Protein AF-A0A813K2D2-F1 (afdb_monomer)

Mean predicted aligned error: 18.31 Å

Sequence (335 aa):
MFHAGCRVRVLRGREFPEFRGRQEGAVLDVNEECRNCHVLFDGREDPVQVAFKHLRISTRAADSAQAKNAKAEDGPSVEELQAENRQLQATRAKLEELLRLSYIQSKDAEDLQREIERKAQASVEELSEQLQDSEQAVSEVRCQFMATQRELSIAREEELRADLAAARSEAEFAESRSEVAALETACERETDAYDNARQSAKHEVRMRKSPEKPMSQAAEWQAECQRLLKAQAAMQSEHDTSLKGAAELARLEAETCRSLRAELRQAAFPGLIVYLPTLPCWARLMLIESCLSKRISALLLPRRKGKASTMLFLWMLALKMGPTGVPPFSANRRR

Secondary structure (DSSP, 8-state):
---TT-EEEEPTT-EETTEETT-EEEEEEEETTTTEEEEEETT-SS-EEEEGGGEEE-THHHHHHHTTSSS---PPPHHHHHHHHHHHHHHHHHHHHHHHHHHHHHHHHHHHHHHHHHHHHHHHHHHHHHHHHHHHHHHHHHHHHHHHHHHHHHHHHHHHHHHHHHHHHHHHHHHHHHHHHHHHHHHHHHHHHHHHHHHHHHHHHHHTTS----SSHHHHHHHHHHHHHHHHHHHHHHHHHHHHHHHHHHHHHHHHHHHHHHHHHHTT-GGGGTTGGGS-HHHHHHHHHHHHHHHHHHHHS-----THHHHHHHHHHHHHS-TT-----------

Foldseek 3Di:
DADFQFKKFFDAPDDDPVDHHRWIFTFHADDPVVQWTFTDTPPDPGTDIDHVVGIDGDCVVVVVVVVVPPPDPDDPDPVVVVVVVVVVVVVVVVVVVVVVVVVVVVVVVVVVVVVVVVVVVVVVVVVVVVVVVVVVVVVVVVVVVVVVVVVVVVVVVVVVVVVVVVVVVVVVVVVVVVVVVVVVVVVVVVVVVVVVVVVVVVVVVVVVVDDDDDDDVPVVVVVVVVVVVVVVVVVVVVVVVVVVVVVVVVVVVVVVLVVVLVVCVVVPPPVVNVCLVVDDPVVNVVVVVVVVVVVCVVVPDPDDPDPVVVVVVVVVVDVVPPDPDDDDDDDDDDD

Solvent-accessible surface area (backbone atoms only — not comparable to full-atom values): 19268 Å² total; per-residue (Å²): 134,91,50,64,71,38,47,32,24,31,40,80,93,43,78,51,100,90,50,50,43,61,44,43,26,37,27,67,41,70,43,74,92,78,49,29,29,34,29,38,37,75,96,53,92,67,68,40,82,43,49,54,92,48,50,41,78,51,59,66,69,60,56,61,55,54,69,66,65,79,78,70,95,71,76,81,51,73,66,55,55,51,52,50,49,52,50,51,51,53,52,49,54,52,50,55,51,50,53,52,52,52,49,52,53,53,49,55,50,52,53,51,49,53,51,51,52,52,53,52,50,53,53,50,52,53,53,50,52,54,48,52,53,51,53,51,53,52,50,52,54,51,51,51,52,55,49,52,52,50,51,53,51,51,54,52,52,51,50,53,48,51,52,52,51,52,53,48,53,52,49,54,52,49,50,54,51,51,51,51,53,52,51,52,57,48,51,52,51,50,50,52,49,51,50,52,50,53,52,50,51,54,50,48,61,59,52,69,75,53,95,73,84,89,88,71,63,68,63,57,53,53,52,50,55,52,51,52,52,52,52,52,54,51,55,53,53,55,55,54,52,53,54,51,51,54,52,51,50,54,48,52,52,53,51,51,53,51,52,52,52,54,49,41,59,73,70,72,45,71,77,58,64,76,52,58,82,77,49,58,71,68,60,52,50,53,52,50,50,54,53,49,51,52,49,52,51,61,72,73,46,81,89,72,92,57,82,62,64,62,50,56,52,52,50,53,51,54,69,72,45,66,99,79,77,80,78,87,78,82,80,84,85,86,130

Radius of gyration: 58.84 Å; Cα contacts (8 Å, |Δi|>4): 133; chains: 1; bounding box: 117×44×171 Å

pLDDT: mean 81.4, std 18.4, range [40.12, 98.44]

Structure (mmCIF, N/CA/C/O backbone):
data_AF-A0A813K2D2-F1
#
_entry.id   AF-A0A813K2D2-F1
#
loop_
_atom_site.group_PDB
_atom_site.id
_atom_site.type_symbol
_atom_site.label_atom_id
_atom_site.label_alt_id
_atom_site.label_comp_id
_atom_site.label_asym_id
_atom_site.label_entity_id
_atom_site.label_seq_id
_atom_site.pdbx_PDB_ins_code
_atom_site.Cartn_x
_atom_site.Cartn_y
_atom_site.Cartn_z
_atom_site.occupancy
_atom_site.B_iso_or_equiv
_atom_site.auth_seq_id
_atom_site.auth_comp_id
_atom_site.auth_asym_id
_atom_site.auth_atom_id
_atom_site.pdbx_PDB_model_num
ATOM 1 N N . MET A 1 1 ? -40.104 7.429 40.805 1.00 83.12 1 MET A N 1
ATOM 2 C CA . MET A 1 1 ? -39.476 7.240 39.481 1.00 83.12 1 MET A CA 1
ATOM 3 C C . MET A 1 1 ? -40.525 6.628 38.563 1.00 83.12 1 MET A C 1
ATOM 5 O O . MET A 1 1 ? -41.293 5.812 39.058 1.00 83.12 1 MET A O 1
ATOM 9 N N . PHE A 1 2 ? -40.656 7.080 37.313 1.00 93.12 2 PHE A N 1
ATOM 10 C CA . PHE A 1 2 ? -41.600 6.476 36.361 1.00 93.12 2 PHE A CA 1
ATOM 11 C C . PHE A 1 2 ? -40.962 5.212 35.775 1.00 93.12 2 PHE A C 1
ATOM 13 O O . PHE A 1 2 ? -39.800 5.264 35.393 1.00 93.12 2 PHE A O 1
ATOM 20 N N . HIS A 1 3 ? -41.697 4.103 35.708 1.00 95.69 3 HIS A N 1
ATOM 21 C CA . HIS A 1 3 ? -41.264 2.869 35.045 1.00 95.69 3 HIS A CA 1
ATOM 22 C C . HIS A 1 3 ? -42.394 2.328 34.161 1.00 95.69 3 HIS A C 1
ATOM 24 O O . HIS A 1 3 ? -43.562 2.669 34.375 1.00 95.69 3 HIS A O 1
ATOM 30 N N . ALA A 1 4 ? -42.067 1.475 33.190 1.00 96.81 4 ALA A N 1
ATOM 31 C CA . ALA A 1 4 ? -43.071 0.788 32.379 1.00 96.81 4 ALA A CA 1
ATOM 32 C C . ALA A 1 4 ? -44.074 0.034 33.277 1.00 96.81 4 ALA A C 1
ATOM 34 O O . ALA A 1 4 ? -43.701 -0.569 34.286 1.00 96.81 4 ALA A O 1
ATOM 35 N N . GLY A 1 5 ? -45.363 0.138 32.964 1.00 94.75 5 GLY A N 1
ATOM 36 C CA . GLY A 1 5 ? -46.475 -0.395 33.754 1.00 94.75 5 GLY A CA 1
ATOM 37 C C . GLY A 1 5 ? -46.997 0.526 34.866 1.00 94.75 5 GLY A C 1
ATOM 38 O O . GLY A 1 5 ? -48.063 0.261 35.420 1.00 94.75 5 GLY A O 1
ATOM 39 N N . CYS A 1 6 ? -46.318 1.634 35.190 1.00 95.50 6 CYS A N 1
ATOM 40 C CA . CYS A 1 6 ? -46.833 2.601 36.166 1.00 95.50 6 CYS A CA 1
ATOM 41 C C . CYS A 1 6 ? -48.136 3.258 35.689 1.00 95.50 6 CYS A C 1
ATOM 43 O O . CYS A 1 6 ? -48.204 3.791 34.579 1.00 95.50 6 CYS A O 1
ATOM 45 N N . ARG A 1 7 ? -49.136 3.348 36.577 1.00 96.44 7 ARG A N 1
ATOM 46 C CA . ARG A 1 7 ? -50.313 4.205 36.365 1.00 96.44 7 ARG A CA 1
ATOM 47 C C . ARG A 1 7 ? -49.952 5.657 36.646 1.00 96.44 7 ARG A C 1
ATOM 49 O O . ARG A 1 7 ? -49.504 6.010 37.738 1.00 96.44 7 ARG A O 1
ATOM 56 N N . VAL A 1 8 ? -50.199 6.521 35.675 1.00 96.88 8 VAL A N 1
ATOM 57 C CA . VAL A 1 8 ? -49.916 7.954 35.755 1.00 96.88 8 VAL A CA 1
ATOM 58 C C . VAL A 1 8 ? -51.177 8.762 35.492 1.00 96.88 8 VAL A C 1
ATOM 60 O O . VAL A 1 8 ? -52.135 8.285 34.888 1.00 96.88 8 VAL A O 1
ATOM 63 N N . ARG A 1 9 ? -51.190 10.001 35.977 1.00 97.12 9 ARG A N 1
ATOM 64 C CA . ARG A 1 9 ? -52.260 10.967 35.744 1.00 97.12 9 ARG A CA 1
ATOM 65 C C . ARG A 1 9 ? -51.663 12.307 35.331 1.00 97.12 9 ARG A C 1
ATOM 67 O O . ARG A 1 9 ? -50.738 12.789 35.984 1.00 97.12 9 ARG A O 1
ATOM 74 N N . VAL A 1 10 ? -52.231 12.945 34.312 1.00 97.31 10 VAL A N 1
ATOM 75 C CA . VAL A 1 10 ? -51.835 14.295 33.888 1.00 97.31 10 VAL A CA 1
ATOM 76 C C . VAL A 1 10 ? -52.165 15.304 34.993 1.00 97.31 10 VAL A C 1
ATOM 78 O O . VAL A 1 10 ? -53.253 15.278 35.585 1.00 97.31 10 VAL A O 1
ATOM 81 N N . LEU A 1 11 ? -51.230 16.207 35.292 1.00 96.88 11 LEU A N 1
ATOM 82 C CA . LEU A 1 11 ? -51.432 17.301 36.244 1.00 96.88 11 LEU A CA 1
ATOM 83 C C . LEU A 1 11 ? -52.613 18.202 35.833 1.00 96.88 11 LEU 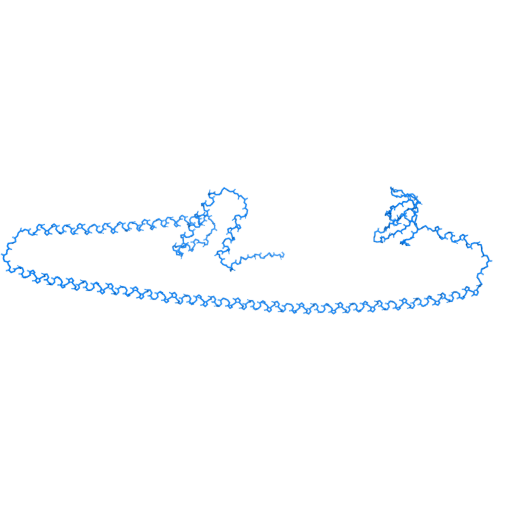A C 1
ATOM 85 O O . LEU A 1 11 ? -52.978 18.315 34.663 1.00 96.88 11 LEU A O 1
ATOM 89 N N . ARG A 1 12 ? -53.245 18.848 36.818 1.00 93.94 12 ARG A N 1
ATOM 90 C CA . ARG A 1 12 ? -54.360 19.780 36.573 1.00 93.94 12 ARG A CA 1
ATOM 91 C C . ARG A 1 12 ? -53.856 21.032 35.837 1.00 93.94 12 ARG A C 1
ATOM 93 O O . ARG A 1 12 ? -52.743 21.475 36.100 1.00 93.94 12 ARG A O 1
ATOM 100 N N . GLY A 1 13 ? -54.679 21.597 34.948 1.00 92.31 13 GLY A N 1
ATOM 101 C CA . GLY A 1 13 ? -54.360 22.832 34.210 1.00 92.31 13 GLY A CA 1
ATOM 102 C C . GLY A 1 13 ? -53.397 22.656 33.029 1.00 92.31 13 GLY A C 1
ATOM 103 O O . GLY A 1 13 ? -52.842 23.635 32.544 1.00 92.31 13 GLY A O 1
ATOM 104 N N . ARG A 1 14 ? -53.156 21.416 32.585 1.00 92.69 14 ARG A N 1
ATOM 105 C CA . ARG A 1 14 ? -52.401 21.112 31.365 1.00 92.69 14 ARG A CA 1
ATOM 106 C C . ARG A 1 14 ? -53.371 20.638 30.294 1.00 92.69 14 ARG A C 1
ATOM 108 O O . ARG A 1 14 ? -54.036 19.626 30.490 1.00 92.69 14 ARG A O 1
ATOM 115 N N . GLU A 1 15 ? -53.454 21.375 29.199 1.00 92.88 15 GLU A N 1
ATOM 116 C CA . GLU A 1 15 ? -54.300 21.045 28.056 1.00 92.88 15 GLU A CA 1
ATOM 117 C C . GLU A 1 15 ? -53.420 20.999 26.816 1.00 92.88 15 GLU A C 1
ATOM 119 O O . GLU A 1 15 ? -52.765 21.981 26.475 1.00 92.88 15 GLU A O 1
ATOM 124 N N . PHE A 1 16 ? -53.375 19.833 26.185 1.00 94.62 16 PHE A N 1
ATOM 125 C CA . PHE A 1 16 ? -52.690 19.607 24.924 1.00 94.62 16 PHE A CA 1
ATOM 126 C C . PHE A 1 16 ? -53.681 18.948 23.953 1.00 94.62 16 PHE A C 1
ATOM 128 O O . PHE A 1 16 ? -54.641 18.314 24.402 1.00 94.62 16 PHE A O 1
ATOM 135 N N . PRO A 1 17 ? -53.485 19.064 22.630 1.00 95.50 17 PRO A N 1
ATOM 136 C CA . PRO A 1 17 ? -54.377 18.435 21.652 1.00 95.50 17 PRO A CA 1
ATOM 137 C C . PRO A 1 17 ? -54.518 16.917 21.853 1.00 95.50 17 PRO A C 1
ATOM 139 O O . PRO A 1 17 ? -55.581 16.338 21.626 1.00 95.50 17 PRO A O 1
ATOM 142 N N . GLU A 1 18 ? -53.454 16.272 22.331 1.00 96.06 18 GLU A N 1
ATOM 143 C CA . GLU A 1 18 ? -53.382 14.820 22.489 1.00 96.06 18 GLU A CA 1
ATOM 144 C C . GLU A 1 18 ? -53.812 14.324 23.877 1.00 96.06 18 GLU A C 1
ATOM 146 O O . GLU A 1 18 ? -54.129 13.151 24.041 1.00 96.06 18 GLU A O 1
ATOM 151 N N . PHE A 1 19 ? -53.842 15.172 24.903 1.00 95.69 19 PHE A N 1
ATOM 152 C CA . PHE A 1 19 ? -54.235 14.745 26.245 1.00 95.69 19 PHE A CA 1
ATOM 153 C C . PHE A 1 19 ? -54.713 15.913 27.095 1.00 95.69 19 PHE A C 1
ATOM 155 O O . PHE A 1 19 ? -54.257 17.053 26.972 1.00 95.69 19 PHE A O 1
ATOM 162 N N . ARG A 1 20 ? -55.643 15.621 28.002 1.00 95.56 20 ARG A N 1
ATOM 163 C CA . ARG A 1 20 ? -56.260 16.629 28.869 1.00 95.56 20 ARG A CA 1
ATOM 164 C C . ARG A 1 20 ? -55.826 16.459 30.317 1.00 95.56 20 ARG A C 1
ATOM 166 O O . ARG A 1 20 ? -55.490 15.370 30.782 1.00 95.56 20 ARG A O 1
ATOM 173 N N . GLY A 1 21 ? -55.858 17.555 31.066 1.00 95.44 21 GLY A N 1
ATOM 174 C CA . GLY A 1 21 ? -55.552 17.546 32.489 1.00 95.44 21 GLY A CA 1
ATOM 175 C C . GLY A 1 21 ? -56.436 16.549 33.240 1.00 95.44 21 GLY A C 1
ATOM 176 O O . GLY A 1 21 ? -57.624 16.421 32.958 1.00 95.44 21 GLY A O 1
ATOM 177 N N . ARG A 1 22 ? -55.859 15.872 34.240 1.00 95.12 22 ARG A N 1
ATOM 178 C CA . ARG A 1 22 ? -56.477 14.776 35.015 1.00 95.12 22 ARG A CA 1
ATOM 179 C C . ARG A 1 22 ? -56.708 13.459 34.264 1.00 95.12 22 ARG A C 1
ATOM 181 O O . ARG A 1 22 ? -57.170 12.528 34.920 1.00 95.12 22 ARG A O 1
ATOM 188 N N . GLN A 1 23 ? -56.372 13.347 32.981 1.00 96.50 23 GLN A N 1
ATOM 189 C CA . GLN A 1 23 ? -56.463 12.077 32.258 1.00 96.50 23 GLN A CA 1
ATOM 190 C C . GLN A 1 23 ? -55.492 11.044 32.853 1.00 96.50 23 GLN A C 1
ATOM 192 O O . GLN A 1 23 ? -54.388 11.401 33.272 1.00 96.50 23 GLN A O 1
ATOM 197 N N . GLU A 1 24 ? -55.924 9.788 32.955 1.00 97.25 24 GLU A N 1
ATOM 198 C CA . GLU A 1 24 ? -55.137 8.670 33.490 1.00 97.25 24 GLU A CA 1
ATOM 199 C C . GLU A 1 24 ? -54.683 7.740 32.372 1.00 97.25 24 GLU A C 1
ATOM 201 O O . GLU A 1 24 ? -55.348 7.640 31.344 1.00 97.25 24 GLU A O 1
ATOM 206 N N . GLY A 1 25 ? -53.548 7.080 32.573 1.00 96.88 25 GLY A N 1
ATOM 207 C CA . GLY A 1 25 ? -53.001 6.121 31.623 1.00 96.88 25 GLY A CA 1
ATOM 208 C C . GLY A 1 25 ? -51.924 5.239 32.237 1.00 96.88 25 GLY A C 1
ATOM 209 O O . GLY A 1 25 ? -51.566 5.395 33.410 1.00 96.88 25 GLY A O 1
ATOM 210 N N . ALA A 1 26 ? -51.407 4.313 31.438 1.00 97.50 26 ALA A N 1
ATOM 211 C CA . ALA A 1 26 ? -50.284 3.454 31.793 1.00 97.50 26 ALA A CA 1
ATOM 212 C C . ALA A 1 26 ? -49.042 3.837 30.982 1.00 97.50 26 ALA A C 1
ATOM 214 O O . ALA A 1 26 ? -49.124 4.068 29.776 1.00 97.50 26 ALA A O 1
ATOM 215 N N . VAL A 1 27 ? -47.891 3.911 31.648 1.00 97.88 27 VAL A N 1
ATOM 216 C CA . VAL A 1 27 ? -46.598 4.118 30.987 1.00 97.88 27 VAL A CA 1
ATOM 217 C C . VAL A 1 27 ? -46.220 2.834 30.255 1.00 97.88 27 VAL A C 1
ATOM 219 O O . VAL A 1 27 ? -46.132 1.785 30.886 1.00 97.88 27 VAL A O 1
ATOM 222 N N . LEU A 1 28 ? -45.997 2.907 28.947 1.00 98.00 28 LEU A N 1
ATOM 223 C CA . LEU A 1 28 ? -45.530 1.774 28.147 1.00 98.00 28 LEU A CA 1
ATOM 224 C C . LEU A 1 28 ? -44.004 1.731 28.085 1.00 98.00 28 LEU A C 1
ATOM 226 O O . LEU A 1 28 ? -43.416 0.676 28.286 1.00 98.00 28 LEU A O 1
ATOM 230 N N . ASP A 1 29 ? -43.381 2.885 27.853 1.00 97.88 29 ASP A N 1
ATOM 231 C CA . ASP A 1 29 ? -41.940 3.009 27.648 1.00 97.88 29 ASP A CA 1
ATOM 232 C C . ASP A 1 29 ? -41.407 4.324 28.236 1.00 97.88 29 ASP A C 1
ATOM 234 O O . ASP A 1 29 ? -42.121 5.334 28.272 1.00 97.88 29 ASP A O 1
ATOM 238 N N . VAL A 1 30 ? -40.164 4.306 28.718 1.00 98.06 30 VAL A N 1
ATOM 239 C CA . VAL A 1 30 ? -39.520 5.411 29.437 1.00 98.06 30 VAL A CA 1
ATOM 240 C C . VAL A 1 30 ? -38.194 5.748 28.768 1.00 98.06 30 VAL A C 1
ATOM 242 O O . VAL A 1 30 ? -37.261 4.955 28.791 1.00 98.06 30 VAL A O 1
ATOM 245 N N . ASN A 1 31 ? -38.083 6.968 28.246 1.00 97.44 31 ASN A N 1
ATOM 246 C CA . ASN A 1 31 ? -36.828 7.505 27.740 1.00 97.44 31 ASN A CA 1
ATOM 247 C C . ASN A 1 31 ? -36.232 8.456 28.789 1.00 97.44 31 ASN A C 1
ATOM 249 O O . ASN A 1 31 ? -36.631 9.623 28.914 1.00 97.44 31 ASN A O 1
ATOM 253 N N . GLU A 1 32 ? -35.295 7.935 29.582 1.00 96.31 32 GLU A N 1
ATOM 254 C CA . GLU A 1 32 ? -34.661 8.682 30.672 1.00 96.31 32 GLU A CA 1
ATOM 255 C C . GLU A 1 32 ? -33.802 9.848 30.167 1.00 96.31 32 GLU A C 1
ATOM 257 O O . GLU A 1 32 ? -33.845 10.931 30.759 1.00 96.31 32 GLU A O 1
ATOM 262 N N . GLU A 1 33 ? -33.103 9.666 29.041 1.00 96.12 33 GLU A N 1
ATOM 263 C CA . GLU A 1 33 ? -32.240 10.685 28.429 1.00 96.12 33 GLU A CA 1
ATOM 264 C C . GLU A 1 33 ? -33.041 11.935 28.043 1.00 96.12 33 GLU A C 1
ATOM 266 O O . GLU A 1 33 ? -32.646 13.065 28.336 1.00 96.12 33 GLU A O 1
ATOM 271 N N . CYS A 1 34 ? -34.222 11.736 27.451 1.00 96.81 34 CYS A N 1
ATOM 272 C CA . CYS A 1 34 ? -35.086 12.819 26.981 1.00 96.81 34 CYS A CA 1
ATOM 273 C C . CYS A 1 34 ? -36.115 13.298 28.027 1.00 96.81 34 CYS A C 1
ATOM 275 O O . CYS A 1 34 ? -36.905 14.207 27.748 1.00 96.81 34 CYS A O 1
ATOM 277 N N . ARG A 1 35 ? -36.136 12.698 29.227 1.00 97.19 35 ARG A N 1
ATOM 278 C CA . ARG A 1 35 ? -37.101 12.971 30.316 1.00 97.19 35 ARG A CA 1
ATOM 279 C C . ARG A 1 35 ? -38.572 12.922 29.876 1.00 97.19 35 ARG A C 1
ATOM 281 O O . ARG A 1 35 ? -39.397 13.758 30.284 1.00 97.19 35 ARG A O 1
ATOM 288 N N . ASN A 1 36 ? -38.905 11.946 29.039 1.00 97.88 36 ASN A N 1
ATOM 289 C CA . ASN A 1 36 ? -40.256 11.713 28.542 1.00 97.88 36 ASN A CA 1
ATOM 290 C C . ASN A 1 36 ? -40.592 10.215 28.506 1.00 97.88 36 ASN A C 1
ATOM 292 O O . ASN A 1 36 ? -39.736 9.354 28.684 1.00 97.88 36 ASN A O 1
ATOM 296 N N . CYS A 1 37 ? -41.873 9.906 28.355 1.00 98.19 37 CYS A N 1
ATOM 297 C CA . CYS A 1 37 ? -42.367 8.534 28.287 1.00 98.19 37 CYS A CA 1
ATOM 298 C C . CYS A 1 37 ? -43.559 8.436 27.343 1.00 98.19 37 CYS A C 1
ATOM 300 O O . CYS A 1 37 ? -44.303 9.406 27.183 1.00 98.19 37 CYS A O 1
ATOM 302 N N . HIS A 1 38 ? -43.772 7.250 26.785 1.00 98.44 38 HIS A N 1
ATOM 303 C CA . HIS A 1 38 ? -44.979 6.923 26.038 1.00 98.44 38 HIS A CA 1
ATOM 304 C C . HIS A 1 38 ? -46.046 6.418 27.007 1.00 98.44 38 HIS A C 1
ATOM 306 O O . HIS A 1 38 ? -45.829 5.453 27.741 1.00 98.44 38 HIS A O 1
ATOM 312 N N . VAL A 1 39 ? -47.195 7.089 27.032 1.00 98.12 39 VAL A N 1
ATOM 313 C CA . VAL A 1 39 ? -48.321 6.779 27.916 1.00 98.12 39 VAL A CA 1
ATOM 314 C C . VAL A 1 39 ? -49.533 6.422 27.070 1.00 98.12 39 VAL A C 1
ATOM 316 O O . VAL A 1 39 ? -49.951 7.205 26.218 1.00 98.12 39 VAL A O 1
ATOM 319 N N . LEU A 1 40 ? -50.131 5.264 27.337 1.00 98.19 40 LEU A N 1
ATOM 320 C CA . LEU A 1 40 ? -51.433 4.903 26.790 1.00 98.19 40 LEU A CA 1
ATOM 321 C C . LEU A 1 40 ? -52.517 5.405 27.744 1.00 98.19 40 LEU A C 1
ATOM 323 O O . LEU A 1 40 ? -52.679 4.877 28.848 1.00 98.19 40 LEU A O 1
ATOM 327 N N . PHE A 1 41 ? -53.202 6.477 27.352 1.00 97.94 41 PHE A N 1
ATOM 328 C CA . PHE A 1 41 ? -54.280 7.066 28.144 1.00 97.94 41 PHE A CA 1
ATOM 329 C C . PHE A 1 41 ? -55.573 6.254 28.028 1.00 97.94 41 PHE A C 1
ATOM 331 O O . PHE A 1 41 ? -55.912 5.761 26.956 1.00 97.94 41 PHE A O 1
ATOM 338 N N . ASP A 1 42 ? -56.330 6.171 29.122 1.00 96.44 42 ASP A N 1
ATOM 339 C CA . ASP A 1 42 ? -57.604 5.453 29.166 1.00 96.44 42 ASP A CA 1
ATOM 340 C C . ASP A 1 42 ? -58.573 6.023 28.110 1.00 96.44 42 ASP A C 1
ATOM 342 O O . ASP A 1 42 ? -58.832 7.232 28.071 1.00 96.44 42 ASP A O 1
ATOM 346 N N . GLY A 1 43 ? -59.101 5.149 27.246 1.00 95.56 43 GLY A N 1
ATOM 347 C CA . GLY A 1 43 ? -60.012 5.515 26.155 1.00 95.56 43 GLY A CA 1
ATOM 348 C C . GLY A 1 43 ? -59.337 5.999 24.865 1.00 95.56 43 GLY A C 1
ATOM 349 O O . GLY A 1 43 ? -60.040 6.449 23.963 1.00 95.56 43 GLY A O 1
ATOM 350 N N . ARG A 1 44 ? -58.003 5.926 24.763 1.00 96.44 44 ARG A N 1
ATOM 3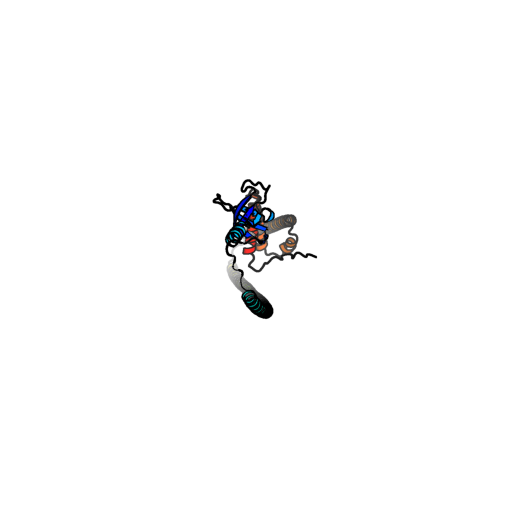51 C CA . ARG A 1 44 ? -57.258 6.112 23.508 1.00 96.44 44 ARG A CA 1
ATOM 352 C C . ARG A 1 44 ? -56.620 4.801 23.056 1.00 96.44 44 ARG A C 1
ATOM 354 O O . ARG A 1 44 ? -56.225 3.993 23.890 1.00 96.44 44 ARG A O 1
ATOM 361 N N . GLU A 1 45 ? -56.511 4.627 21.743 1.00 96.69 45 GLU A N 1
ATOM 362 C CA . GLU A 1 45 ? -55.850 3.469 21.127 1.00 96.69 45 GLU A CA 1
ATOM 363 C C . GLU A 1 45 ? -54.345 3.713 20.945 1.00 96.69 45 GLU A C 1
ATOM 365 O O . GLU A 1 45 ? -53.540 2.825 21.214 1.00 96.69 45 GLU A O 1
ATOM 370 N N . ASP A 1 46 ? -53.960 4.942 20.585 1.00 97.62 46 ASP A N 1
ATOM 371 C CA . ASP A 1 46 ? -52.565 5.285 20.315 1.00 97.62 46 ASP A CA 1
ATOM 372 C C . ASP A 1 46 ? -51.819 5.794 21.565 1.00 97.62 46 ASP A C 1
ATOM 374 O O . ASP A 1 46 ? -52.326 6.673 22.284 1.00 97.62 46 ASP A O 1
ATOM 378 N N . PRO A 1 47 ? -50.587 5.308 21.818 1.00 97.88 47 PRO A N 1
ATOM 379 C CA . PRO A 1 47 ? -49.706 5.859 22.840 1.00 97.88 47 PRO A CA 1
ATOM 380 C C . PRO A 1 47 ? -49.323 7.309 22.540 1.00 97.88 47 PRO A C 1
ATOM 382 O O . PRO A 1 47 ? -49.035 7.674 21.403 1.00 97.88 47 PRO A O 1
ATOM 385 N N . VAL A 1 48 ? -49.240 8.133 23.583 1.00 97.88 48 VAL A N 1
ATOM 386 C CA . VAL A 1 48 ? -48.867 9.547 23.471 1.00 97.88 48 VAL A CA 1
ATOM 387 C C . VAL A 1 48 ? -47.572 9.805 24.230 1.00 97.88 48 VAL A C 1
ATOM 389 O O . VAL A 1 48 ? -47.419 9.375 25.374 1.00 97.88 48 VAL A O 1
ATOM 392 N N . GLN A 1 49 ? -46.636 10.530 23.617 1.00 97.94 49 GLN A N 1
ATOM 393 C CA . GLN A 1 49 ? -45.397 10.934 24.277 1.00 97.94 49 GLN A CA 1
ATOM 394 C C . GLN A 1 49 ? -45.655 12.110 25.228 1.00 97.94 49 GLN A C 1
ATOM 396 O O . GLN A 1 49 ? -46.143 13.165 24.831 1.00 97.94 49 GLN A O 1
ATOM 401 N N . VAL A 1 50 ? -45.308 11.947 26.505 1.00 97.88 50 VAL A N 1
ATOM 402 C CA . VAL A 1 50 ? -45.548 12.951 27.546 1.00 97.88 50 VAL A CA 1
ATOM 403 C C . VAL A 1 50 ? -44.282 13.170 28.366 1.00 97.88 50 VAL A C 1
ATOM 405 O O . VAL A 1 50 ? -43.649 12.229 28.841 1.00 97.88 50 VAL A O 1
ATOM 408 N N . ALA A 1 51 ? -43.908 14.435 28.565 1.00 97.88 51 ALA A N 1
ATOM 409 C CA . ALA A 1 51 ? -42.779 14.792 29.420 1.00 97.88 51 ALA A CA 1
ATOM 410 C C . ALA A 1 51 ? -43.092 14.530 30.904 1.00 97.88 51 ALA A C 1
ATOM 412 O O . ALA A 1 51 ? -44.187 14.847 31.381 1.00 97.88 51 ALA A O 1
ATOM 413 N N . PHE A 1 52 ? -42.101 14.060 31.670 1.00 97.69 52 PHE A N 1
ATOM 414 C CA . PHE A 1 52 ? -42.270 13.681 33.084 1.00 97.69 52 PHE A CA 1
ATOM 415 C C . PHE A 1 52 ? -42.895 14.786 33.946 1.00 97.69 52 PHE A C 1
ATOM 417 O O . PHE A 1 52 ? -43.716 14.513 34.818 1.00 97.69 52 PHE A O 1
ATOM 424 N N . LYS A 1 53 ? -42.573 16.054 33.660 1.00 97.25 53 LYS A N 1
ATOM 425 C CA . LYS A 1 53 ? -43.081 17.233 34.384 1.00 97.25 53 LYS A CA 1
ATOM 426 C C . LYS A 1 53 ? -44.602 17.436 34.302 1.00 97.25 53 LYS A C 1
ATOM 428 O O . LYS A 1 53 ? -45.138 18.258 35.041 1.00 97.25 53 LYS A O 1
ATOM 433 N N . HIS A 1 54 ? -45.294 16.760 33.384 1.00 97.56 54 HIS A N 1
ATOM 434 C CA . HIS A 1 54 ? -46.750 16.856 33.221 1.00 97.56 54 HIS A CA 1
ATOM 435 C C . HIS A 1 54 ? -47.508 15.709 33.885 1.00 97.56 54 HIS A C 1
ATOM 437 O O . HIS A 1 54 ? -48.738 15.748 33.941 1.00 97.56 54 HIS A O 1
ATOM 443 N N . LEU A 1 55 ? -46.792 14.719 34.412 1.00 97.19 55 LEU A N 1
ATOM 444 C CA . LEU A 1 55 ? -47.358 13.516 34.993 1.00 97.19 55 LEU A CA 1
ATOM 445 C C . LEU A 1 55 ? -47.168 13.509 36.507 1.00 97.19 55 LEU A C 1
ATOM 447 O O . LEU A 1 55 ? -46.193 14.021 37.052 1.00 97.19 55 LEU A O 1
ATOM 451 N N . ARG A 1 56 ? -48.109 12.870 37.193 1.00 96.56 56 ARG A N 1
ATOM 452 C CA . ARG A 1 56 ? -47.943 12.389 38.564 1.00 96.56 56 ARG A CA 1
ATOM 453 C C . ARG A 1 56 ? -48.301 10.913 38.612 1.00 96.56 56 ARG A C 1
ATOM 455 O O . ARG A 1 56 ? -49.209 10.482 37.903 1.00 96.56 56 ARG A O 1
ATOM 462 N N . ILE A 1 57 ? -47.617 10.149 39.452 1.00 95.44 57 ILE A N 1
ATOM 463 C CA . ILE A 1 57 ? -47.958 8.743 39.686 1.00 95.44 57 ILE A CA 1
ATOM 464 C C . ILE A 1 57 ? -49.350 8.694 40.335 1.00 95.44 57 ILE A C 1
ATOM 466 O O . ILE A 1 57 ? -49.638 9.449 41.266 1.00 95.44 57 ILE A O 1
ATOM 470 N N . SER A 1 58 ? -50.247 7.870 39.792 1.00 93.12 58 SER A N 1
ATOM 471 C CA . SER A 1 58 ? -51.604 7.710 40.313 1.00 93.12 58 SER A CA 1
ATOM 472 C C . SER A 1 58 ? -51.572 6.712 41.471 1.00 93.12 58 SER A C 1
ATOM 474 O O . SER A 1 58 ? -51.412 5.515 41.257 1.00 93.12 58 SER A O 1
ATOM 476 N N . THR A 1 59 ? -51.741 7.183 42.706 1.00 85.44 59 THR A N 1
ATOM 477 C CA . THR A 1 59 ? -51.740 6.348 43.927 1.00 85.44 59 THR A CA 1
ATOM 478 C C . THR A 1 59 ? -53.024 5.548 44.130 1.00 85.44 59 THR A C 1
ATOM 480 O O . THR A 1 59 ? -53.165 4.849 45.125 1.00 85.44 59 THR A O 1
ATOM 483 N N . ARG A 1 60 ? -53.967 5.597 43.183 1.00 74.06 60 ARG A N 1
ATOM 484 C CA . ARG A 1 60 ? -55.313 5.031 43.352 1.00 74.06 60 ARG A CA 1
ATOM 485 C C . ARG A 1 60 ? -55.313 3.518 43.631 1.00 74.06 60 ARG A C 1
ATOM 487 O O . ARG A 1 60 ? -56.239 3.026 44.266 1.00 74.06 60 ARG A O 1
ATOM 494 N N . ALA A 1 61 ? -54.269 2.799 43.205 1.00 62.97 61 ALA A N 1
ATOM 495 C CA . ALA A 1 61 ? -54.065 1.393 43.555 1.00 62.97 61 ALA A CA 1
ATOM 496 C C . ALA A 1 61 ? -53.701 1.200 45.043 1.00 62.97 61 ALA A C 1
ATOM 498 O O . ALA A 1 61 ? -54.241 0.300 45.684 1.00 62.97 61 ALA A O 1
ATOM 499 N N . ALA A 1 62 ? -52.874 2.079 45.619 1.00 58.66 62 ALA A N 1
ATOM 500 C CA . ALA A 1 62 ? -52.510 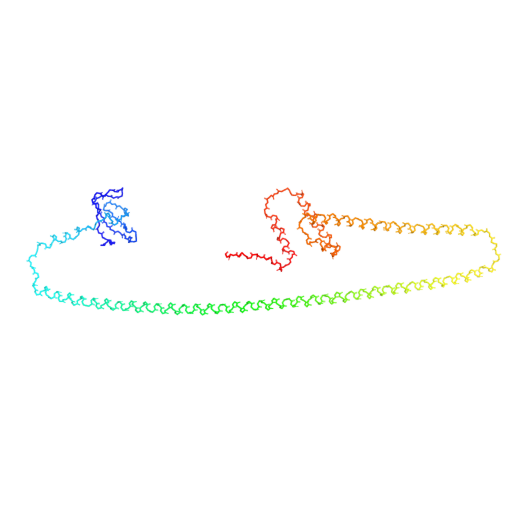2.043 47.038 1.00 58.66 62 ALA A CA 1
ATOM 501 C C . ALA A 1 62 ? -53.699 2.408 47.948 1.00 58.66 62 ALA A C 1
ATOM 503 O O . ALA A 1 62 ? -53.930 1.746 48.958 1.00 58.66 62 ALA A O 1
ATOM 504 N N . ASP A 1 63 ? -54.519 3.377 47.534 1.00 56.50 63 ASP A N 1
ATOM 505 C CA . ASP A 1 63 ? -55.681 3.822 48.317 1.00 56.50 63 ASP A CA 1
ATOM 506 C C . ASP A 1 63 ? -56.789 2.744 48.371 1.00 56.50 63 ASP A C 1
ATOM 508 O O . ASP A 1 63 ? -57.484 2.589 49.376 1.00 56.50 63 ASP A O 1
ATOM 512 N N . SER A 1 64 ? -56.929 1.933 47.311 1.00 55.56 64 SER A N 1
ATOM 513 C CA . SER A 1 64 ? -57.895 0.820 47.270 1.00 55.56 64 SER A CA 1
ATOM 514 C C . SER A 1 64 ? -57.486 -0.404 48.103 1.00 55.56 64 SER A C 1
ATOM 516 O O . SER A 1 64 ? -58.353 -1.171 48.525 1.00 55.56 64 SER A O 1
ATOM 518 N N . ALA A 1 65 ? -56.187 -0.567 48.383 1.00 55.34 65 ALA A N 1
ATOM 519 C CA . ALA A 1 65 ? -55.676 -1.594 49.290 1.00 55.34 65 ALA A CA 1
ATOM 520 C C . ALA A 1 65 ? -55.815 -1.166 50.762 1.00 55.34 65 ALA A C 1
ATOM 522 O O . ALA A 1 65 ? -56.190 -1.976 51.607 1.00 55.34 65 ALA A O 1
ATOM 523 N N . GLN A 1 66 ? -55.619 0.122 51.068 1.00 54.31 66 GLN A N 1
ATOM 524 C CA . GLN A 1 66 ? -55.812 0.652 52.424 1.00 54.31 66 GLN A CA 1
ATOM 525 C C . GLN A 1 66 ? -57.281 0.626 52.875 1.00 54.31 66 GLN A C 1
ATOM 527 O O . GLN A 1 66 ? -57.555 0.353 54.041 1.00 54.31 66 GLN A O 1
ATOM 532 N N . ALA A 1 67 ? -58.240 0.804 51.959 1.00 56.12 67 ALA A N 1
ATOM 533 C CA . ALA A 1 67 ? -59.666 0.738 52.291 1.00 56.12 67 ALA A CA 1
ATOM 534 C C . ALA A 1 67 ? -60.169 -0.674 52.670 1.00 56.12 67 ALA A C 1
ATOM 536 O O . ALA A 1 67 ? -61.229 -0.792 53.282 1.00 56.12 67 ALA A O 1
ATOM 537 N N . LYS A 1 68 ? -59.430 -1.746 52.338 1.00 54.41 68 LYS A N 1
ATOM 538 C CA . LYS A 1 68 ? -59.794 -3.132 52.699 1.00 54.41 68 LYS A CA 1
ATOM 539 C C . LYS A 1 68 ? -59.157 -3.627 54.002 1.00 54.41 68 LYS A C 1
ATOM 541 O O . LYS A 1 68 ? -59.658 -4.592 54.565 1.00 54.41 68 LYS A O 1
ATOM 546 N N . ASN A 1 69 ? -58.136 -2.940 54.516 1.00 53.47 69 ASN A N 1
ATOM 547 C CA . ASN A 1 69 ? -57.456 -3.318 55.761 1.00 53.47 69 ASN A CA 1
ATOM 548 C C . ASN A 1 69 ? -58.030 -2.637 57.017 1.00 53.47 69 ASN A C 1
ATOM 550 O O . ASN A 1 69 ? -57.597 -2.936 58.121 1.00 53.47 69 ASN A O 1
ATOM 554 N N . ALA A 1 70 ? -59.028 -1.760 56.885 1.00 52.69 70 ALA A N 1
ATOM 555 C CA . ALA A 1 70 ? -59.651 -1.071 58.021 1.00 52.69 70 ALA A CA 1
ATOM 556 C C . ALA A 1 70 ? -60.717 -1.909 58.767 1.00 52.69 70 ALA A C 1
ATOM 558 O O . ALA A 1 70 ? -61.521 -1.352 59.510 1.00 52.69 70 ALA A O 1
ATOM 559 N N . LYS A 1 71 ? -60.798 -3.229 58.534 1.00 50.94 71 LYS A N 1
ATOM 560 C CA . LYS A 1 71 ? -61.889 -4.073 59.053 1.00 50.94 71 LYS A CA 1
ATOM 561 C C . LYS A 1 71 ? -61.432 -5.488 59.441 1.00 50.94 71 LYS A C 1
ATOM 563 O O . LYS A 1 71 ? -61.998 -6.467 58.972 1.00 50.94 71 LYS A O 1
ATOM 568 N N . ALA A 1 72 ? -60.400 -5.587 60.275 1.00 52.28 72 ALA A N 1
ATOM 569 C CA . ALA A 1 72 ? -60.063 -6.790 61.040 1.00 52.28 72 ALA A CA 1
ATOM 570 C C . ALA A 1 72 ? -59.188 -6.372 62.235 1.00 52.28 72 ALA A C 1
ATOM 572 O O . ALA A 1 72 ? -57.992 -6.138 62.087 1.00 52.28 72 ALA A O 1
ATOM 573 N N . GLU A 1 73 ? -59.815 -6.186 63.395 1.00 56.22 73 GLU A N 1
ATOM 574 C CA . GLU A 1 73 ? -59.136 -5.941 64.668 1.00 56.22 73 GLU A CA 1
ATOM 575 C C . GLU A 1 73 ? -58.733 -7.286 65.272 1.00 56.22 73 GLU A C 1
ATOM 577 O O . GLU A 1 73 ? -59.497 -7.894 66.005 1.00 56.22 73 GLU A O 1
ATOM 582 N N . ASP A 1 74 ? -57.550 -7.759 64.910 1.00 62.19 74 ASP A N 1
ATOM 583 C CA . ASP A 1 74 ? -56.718 -8.621 65.748 1.00 62.19 74 ASP A CA 1
ATOM 584 C C . ASP A 1 74 ? -55.285 -8.269 65.353 1.00 62.19 74 ASP A C 1
ATOM 586 O O . ASP A 1 74 ? -54.757 -8.702 64.327 1.00 62.19 74 ASP A O 1
ATOM 590 N N . GLY A 1 75 ? -54.712 -7.315 66.089 1.00 71.25 75 GLY A N 1
ATOM 591 C CA . GLY A 1 75 ? -53.361 -6.835 65.833 1.00 71.25 75 GLY A CA 1
ATOM 592 C C . GLY A 1 75 ? -52.348 -7.954 66.088 1.00 71.25 75 GLY A C 1
ATOM 593 O O . GLY A 1 75 ? -52.525 -8.707 67.048 1.00 71.25 75 GLY A O 1
ATOM 594 N N . PRO A 1 76 ? -51.287 -8.063 65.268 1.00 77.88 76 PRO A N 1
ATOM 595 C CA . PRO A 1 76 ? -50.232 -9.038 65.500 1.00 77.88 76 PRO A CA 1
ATOM 596 C C . PRO A 1 76 ? -49.672 -8.862 66.911 1.00 77.88 76 PRO A C 1
ATOM 598 O O . PRO A 1 76 ? -49.482 -7.739 67.396 1.00 77.88 76 PRO A O 1
ATOM 601 N N . SER A 1 77 ? -49.431 -9.988 67.575 1.00 88.25 77 SER A N 1
ATOM 602 C CA . SER A 1 77 ? -48.855 -10.010 68.914 1.00 88.25 77 SER A CA 1
ATOM 603 C C . SER A 1 77 ? -47.509 -9.272 68.909 1.00 88.25 77 SER A C 1
ATOM 605 O O . SER A 1 77 ? -46.736 -9.344 67.951 1.00 88.25 77 SER A O 1
ATOM 607 N N . VAL A 1 78 ? -47.191 -8.562 69.997 1.00 92.44 78 VAL A N 1
ATOM 608 C CA . VAL A 1 78 ? -45.902 -7.859 70.150 1.00 92.44 78 VAL A CA 1
ATOM 609 C C . VAL A 1 78 ? -44.717 -8.817 69.956 1.00 92.44 78 VAL A C 1
ATOM 611 O O . VAL A 1 78 ? -43.671 -8.406 69.453 1.00 92.44 78 VAL A O 1
ATOM 614 N N . GLU A 1 79 ? -44.879 -10.096 70.302 1.00 92.75 79 GLU A N 1
ATOM 615 C CA . GLU A 1 79 ? -43.848 -11.121 70.109 1.00 92.75 79 GLU A CA 1
ATOM 616 C C . GLU A 1 79 ? -43.632 -11.468 68.628 1.00 92.75 79 GLU A C 1
ATOM 618 O O . GLU A 1 79 ? -42.488 -11.637 68.201 1.00 92.75 79 GLU A O 1
ATOM 623 N N . GLU A 1 80 ? -44.697 -11.499 67.823 1.00 93.06 80 GLU A N 1
ATOM 624 C CA . GLU A 1 80 ? -44.617 -11.755 66.378 1.00 93.06 80 GLU A CA 1
ATOM 625 C C . GLU A 1 80 ? -43.891 -10.613 65.662 1.00 93.06 80 GLU A C 1
ATOM 627 O O . GLU A 1 80 ? -42.971 -10.855 64.881 1.00 93.06 80 GLU A O 1
ATOM 632 N N . LEU A 1 81 ? -44.209 -9.362 66.017 1.00 92.06 81 LEU A N 1
ATOM 633 C CA . LEU A 1 81 ? -43.518 -8.180 65.490 1.00 92.06 81 LEU A CA 1
ATOM 634 C C . LEU A 1 81 ? -42.026 -8.168 65.852 1.00 92.06 81 LEU A C 1
ATOM 636 O O . LEU A 1 81 ? -41.185 -7.747 65.055 1.00 92.06 81 LEU A O 1
ATOM 640 N N . GLN A 1 82 ? -41.667 -8.634 67.052 1.00 95.31 82 GLN A N 1
ATOM 641 C CA . GLN A 1 82 ? -40.264 -8.746 67.453 1.00 95.31 82 GLN A CA 1
ATOM 642 C C . GLN A 1 82 ? -39.527 -9.842 66.675 1.00 95.31 82 GLN A C 1
ATOM 644 O O . GLN A 1 82 ? -38.376 -9.632 66.283 1.00 95.31 82 GLN A O 1
ATOM 649 N N . ALA A 1 83 ? -40.162 -10.992 66.441 1.00 95.06 83 ALA A N 1
ATOM 650 C CA . ALA A 1 83 ? -39.591 -12.063 65.629 1.00 95.06 83 ALA A CA 1
ATOM 651 C C . ALA A 1 83 ? -39.391 -11.617 64.171 1.00 95.06 83 ALA A C 1
ATOM 653 O O . ALA A 1 83 ? -38.307 -11.805 63.613 1.00 95.06 83 ALA A O 1
ATOM 654 N N . GLU A 1 84 ? -40.385 -10.940 63.593 1.00 95.50 84 GLU A N 1
ATOM 655 C CA . GLU A 1 84 ? -40.311 -10.378 62.245 1.00 95.50 84 GLU A CA 1
ATOM 656 C C . GLU A 1 84 ? -39.184 -9.343 62.129 1.00 95.50 84 GLU A C 1
ATOM 658 O O . GLU A 1 84 ? -38.386 -9.395 61.194 1.00 95.50 84 GLU A O 1
ATOM 663 N N . ASN A 1 85 ? -39.031 -8.450 63.111 1.00 94.75 85 ASN A N 1
ATOM 664 C CA . ASN A 1 85 ? -37.951 -7.462 63.099 1.00 94.75 85 ASN A CA 1
ATOM 665 C C . ASN A 1 85 ? -36.565 -8.128 63.145 1.00 94.75 85 ASN A C 1
ATOM 667 O O . ASN A 1 85 ? -35.667 -7.739 62.398 1.00 94.75 85 ASN A O 1
ATOM 671 N N . ARG A 1 86 ? -36.389 -9.187 63.948 1.00 97.00 86 ARG A N 1
ATOM 672 C CA . ARG A 1 86 ? -35.135 -9.968 63.962 1.00 97.00 86 ARG A CA 1
ATOM 673 C C . ARG A 1 86 ? -34.866 -10.629 62.612 1.00 97.00 86 ARG A C 1
ATOM 675 O O . ARG A 1 86 ? -33.731 -10.601 62.137 1.00 97.00 86 ARG A O 1
ATOM 682 N N . GLN A 1 87 ? -35.894 -11.186 61.974 1.00 97.12 87 GLN A N 1
ATOM 683 C CA . GLN A 1 87 ? -35.769 -11.768 60.639 1.00 97.12 87 GLN A CA 1
ATOM 684 C C . GLN A 1 87 ? -35.398 -10.702 59.600 1.00 97.12 87 GLN A C 1
ATOM 686 O O . GLN A 1 87 ? -34.479 -10.911 58.807 1.00 97.12 87 GLN A O 1
ATOM 691 N N . LEU A 1 88 ? -36.035 -9.531 59.638 1.00 96.81 88 LEU A N 1
ATOM 692 C CA . LEU A 1 88 ? -35.703 -8.404 58.768 1.00 96.81 88 LEU A CA 1
ATOM 693 C C . LEU A 1 88 ? -34.259 -7.934 58.972 1.00 96.81 88 LEU A C 1
ATOM 695 O O . LEU A 1 88 ? -33.539 -7.741 57.996 1.00 96.81 88 LEU A O 1
ATOM 699 N N . GLN A 1 89 ? -33.788 -7.831 60.214 1.00 96.62 89 GLN A N 1
ATOM 700 C CA . GLN A 1 89 ? -32.392 -7.488 60.502 1.00 96.62 89 GLN A CA 1
ATOM 701 C C . GLN A 1 89 ? -31.412 -8.532 59.946 1.00 96.62 89 GLN A C 1
ATOM 703 O O . GLN A 1 89 ? -30.422 -8.162 59.314 1.00 96.62 89 GLN A O 1
ATOM 708 N N . ALA A 1 90 ? -31.706 -9.827 60.101 1.00 96.88 90 ALA A N 1
ATOM 709 C CA . ALA A 1 90 ? -30.879 -10.899 59.547 1.00 96.88 90 ALA A CA 1
ATOM 710 C C . ALA A 1 90 ? -30.857 -10.886 58.008 1.00 96.88 90 ALA A C 1
ATOM 712 O O . ALA A 1 90 ? -29.796 -11.015 57.395 1.00 96.88 90 ALA A O 1
ATOM 713 N N . THR A 1 91 ? -32.014 -10.685 57.367 1.00 96.88 91 THR A N 1
ATOM 714 C CA . THR A 1 91 ? -32.087 -10.567 55.900 1.00 96.88 91 THR A CA 1
ATOM 715 C C . THR A 1 91 ? -31.343 -9.338 55.392 1.00 96.88 91 THR A C 1
ATOM 717 O O . THR A 1 91 ? -30.634 -9.441 54.393 1.00 96.88 91 THR A O 1
ATOM 720 N N . ARG A 1 92 ? -31.422 -8.206 56.101 1.00 97.06 92 ARG A N 1
ATOM 721 C CA . ARG A 1 92 ? -30.671 -6.992 55.775 1.00 97.06 92 ARG A CA 1
ATOM 722 C C . ARG A 1 92 ? -29.164 -7.224 55.853 1.00 97.06 92 ARG A C 1
ATOM 724 O O . ARG A 1 92 ? -28.474 -6.890 54.899 1.00 97.06 92 ARG A O 1
ATOM 731 N N . ALA A 1 93 ? -28.672 -7.849 56.923 1.00 97.00 93 ALA A N 1
ATOM 732 C CA . ALA A 1 93 ? -27.251 -8.175 57.062 1.00 97.00 93 ALA A CA 1
ATOM 733 C C . ALA A 1 93 ? -26.761 -9.095 55.928 1.00 97.00 93 ALA A C 1
ATOM 735 O O . ALA A 1 93 ? -25.719 -8.844 55.326 1.00 97.00 93 ALA A O 1
ATOM 736 N N . LYS A 1 94 ? -27.555 -10.113 55.568 1.00 98.06 94 LYS A N 1
ATOM 737 C CA . LYS A 1 94 ? -27.246 -11.007 54.441 1.00 98.06 94 LYS A CA 1
ATOM 738 C C . LYS A 1 94 ? -27.225 -10.269 53.099 1.00 98.06 94 LYS A C 1
ATOM 740 O O . LYS A 1 94 ? -26.389 -10.555 52.249 1.00 98.06 94 LYS A O 1
ATOM 745 N N . LEU A 1 95 ? -28.143 -9.328 52.889 1.00 98.00 95 LEU A N 1
ATOM 746 C CA . LEU A 1 95 ? -28.211 -8.540 51.658 1.00 98.00 95 LEU A CA 1
ATOM 747 C C . LEU A 1 95 ? -27.032 -7.558 51.563 1.00 98.00 95 LEU A C 1
ATOM 749 O O . LEU A 1 95 ? -26.449 -7.418 50.492 1.00 98.00 95 LEU A O 1
ATOM 753 N N . GLU A 1 96 ? -26.623 -6.951 52.680 1.00 97.31 96 GLU A N 1
ATOM 754 C CA . GLU A 1 96 ? -25.409 -6.127 52.769 1.00 97.31 96 GLU A CA 1
ATOM 755 C C . GLU A 1 96 ? -24.140 -6.944 52.451 1.00 97.31 96 GLU A C 1
ATOM 757 O O . GLU A 1 96 ? -23.274 -6.475 51.709 1.00 97.31 96 GLU A O 1
ATOM 762 N N . GLU A 1 97 ? -24.049 -8.190 52.925 1.00 98.19 97 GLU A N 1
ATOM 763 C CA . GLU A 1 97 ? -22.955 -9.106 52.575 1.00 98.19 97 GLU A CA 1
ATOM 764 C C . GLU A 1 97 ? -22.947 -9.464 51.079 1.00 98.19 97 GLU A C 1
ATOM 766 O O . GLU A 1 97 ? -21.900 -9.386 50.432 1.00 98.19 97 GLU A O 1
ATOM 771 N N . LEU A 1 98 ? -24.107 -9.784 50.495 1.00 98.00 98 LEU A N 1
ATOM 772 C CA . LEU A 1 98 ? -24.224 -10.065 49.059 1.00 98.00 98 LEU A CA 1
ATOM 773 C C . LEU A 1 98 ? -23.844 -8.855 48.198 1.00 98.00 98 LEU A C 1
ATOM 775 O O . LEU A 1 98 ? -23.150 -9.017 47.195 1.00 98.00 98 LEU A O 1
ATOM 779 N N . LEU A 1 99 ? -24.242 -7.644 48.596 1.00 97.88 99 LEU A N 1
ATOM 780 C CA . LEU A 1 99 ? -23.837 -6.412 47.913 1.00 97.88 99 LEU A CA 1
ATOM 781 C C . LEU A 1 99 ? -22.321 -6.210 47.977 1.00 97.88 99 LEU A C 1
ATOM 783 O O . LEU A 1 99 ? -21.706 -5.840 46.977 1.00 97.88 99 LEU A O 1
ATOM 787 N N . ARG A 1 100 ? -21.696 -6.505 49.122 1.00 98.19 100 ARG A N 1
ATOM 788 C CA . ARG A 1 100 ? -20.238 -6.444 49.266 1.00 98.19 100 ARG A CA 1
ATOM 789 C C . ARG A 1 100 ? -19.531 -7.450 48.355 1.00 98.19 100 ARG A C 1
ATOM 791 O O . ARG A 1 100 ? -18.549 -7.085 47.712 1.00 98.19 100 ARG A O 1
ATOM 798 N N . LEU A 1 101 ? -20.022 -8.687 48.274 1.00 97.56 101 LEU A N 1
ATOM 799 C CA . LEU A 1 101 ? -19.467 -9.710 47.379 1.00 97.56 101 LEU A CA 1
ATOM 800 C C . LEU A 1 101 ? -19.647 -9.334 45.904 1.00 97.56 101 LEU A C 1
ATOM 802 O O . LEU A 1 101 ? -18.697 -9.438 45.132 1.00 97.56 101 LEU A O 1
ATOM 806 N N . SER A 1 102 ? -20.824 -8.828 45.527 1.00 98.00 102 SER A N 1
ATOM 807 C CA . 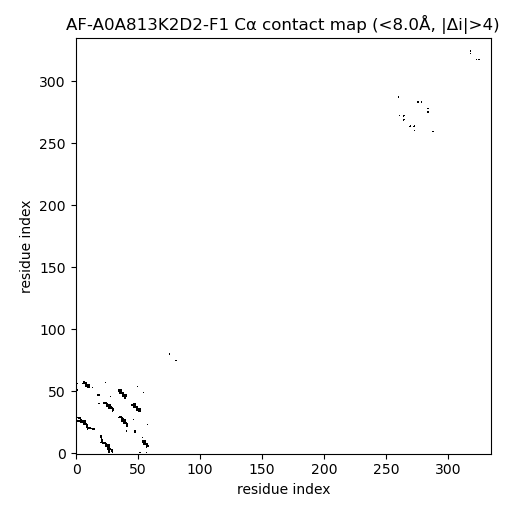SER A 1 102 ? -21.091 -8.335 44.171 1.00 98.00 102 SER A CA 1
ATOM 808 C C . SER A 1 102 ? -20.155 -7.188 43.789 1.00 98.00 102 SER A C 1
ATOM 810 O O . SER A 1 102 ? -19.686 -7.140 42.654 1.00 98.00 102 SER A O 1
ATOM 812 N N . TYR A 1 103 ? -19.858 -6.281 44.723 1.00 97.00 103 TYR A N 1
ATOM 813 C CA . TYR A 1 103 ? -18.914 -5.192 44.488 1.00 97.00 103 TYR A CA 1
ATOM 814 C C . TYR A 1 103 ? -17.494 -5.716 44.232 1.00 97.00 103 TYR A C 1
ATOM 816 O O . TYR A 1 103 ? -16.855 -5.295 43.269 1.00 97.00 103 TYR A O 1
ATOM 824 N N . ILE A 1 104 ? -17.018 -6.672 45.037 1.00 96.81 104 ILE A N 1
ATOM 825 C CA . ILE A 1 104 ? -15.698 -7.295 44.842 1.00 96.81 104 ILE A CA 1
ATOM 826 C C . ILE A 1 104 ? -15.625 -7.976 43.469 1.00 96.81 104 ILE A C 1
ATOM 828 O O . ILE A 1 104 ? -14.703 -7.701 42.711 1.00 96.81 104 ILE A O 1
ATOM 832 N N . GLN A 1 105 ? -16.643 -8.760 43.100 1.00 96.94 105 GLN A N 1
ATOM 833 C CA . GLN A 1 105 ? -16.705 -9.411 41.786 1.00 96.94 105 GLN A CA 1
ATOM 834 C C . GLN A 1 105 ? -16.691 -8.409 40.626 1.00 96.94 105 GLN A C 1
ATOM 836 O O . GLN A 1 105 ? -16.008 -8.638 39.631 1.00 96.94 105 GLN A O 1
ATOM 841 N N . SER A 1 106 ? -17.414 -7.288 40.749 1.00 96.94 106 SER A N 1
ATOM 842 C CA . SER A 1 106 ? -17.393 -6.239 39.722 1.00 96.94 106 SER A CA 1
ATOM 843 C C . SER A 1 106 ? -16.009 -5.607 39.575 1.00 96.94 106 SER A C 1
ATOM 845 O O . SER A 1 106 ? -15.555 -5.368 38.459 1.00 96.94 106 SER A O 1
ATOM 847 N N . LYS A 1 107 ? -15.300 -5.413 40.691 1.00 97.38 107 LYS A N 1
ATOM 848 C CA . LYS A 1 107 ? -13.958 -4.837 40.698 1.00 97.38 107 LYS A CA 1
ATOM 849 C C . LYS A 1 107 ? -12.927 -5.783 40.079 1.00 97.38 107 LYS A C 1
ATOM 851 O O . LYS A 1 107 ? -12.133 -5.344 39.254 1.00 97.38 107 LYS A O 1
ATOM 856 N N . ASP A 1 108 ? -12.978 -7.068 40.422 1.00 97.19 108 ASP A N 1
ATOM 857 C CA . ASP A 1 108 ? -12.086 -8.080 39.846 1.00 97.19 108 ASP A CA 1
ATOM 858 C C . ASP A 1 108 ? -12.310 -8.220 38.329 1.00 97.19 108 ASP A C 1
ATOM 860 O O . ASP A 1 108 ? -11.355 -8.367 37.566 1.00 97.19 108 ASP A O 1
ATOM 864 N N . ALA A 1 109 ? -13.564 -8.114 37.872 1.00 95.75 109 ALA A N 1
ATOM 865 C CA . ALA A 1 109 ? -13.893 -8.111 36.448 1.00 95.75 109 ALA A CA 1
ATOM 866 C C . ALA A 1 109 ? -13.331 -6.876 35.720 1.00 95.75 109 ALA A C 1
ATOM 868 O O . ALA A 1 109 ? -12.775 -7.014 34.630 1.00 95.75 109 ALA A O 1
ATOM 869 N N . GLU A 1 110 ? -13.424 -5.684 36.321 1.00 97.12 110 GLU A N 1
ATOM 870 C CA . GLU A 1 110 ? -12.811 -4.469 35.769 1.00 97.12 110 GLU A CA 1
ATOM 871 C C . GLU A 1 110 ? -11.283 -4.574 35.687 1.00 97.12 110 GLU A C 1
ATOM 873 O O . GLU A 1 110 ? -10.687 -4.167 34.689 1.00 97.12 110 GLU A O 1
ATOM 878 N N . ASP A 1 111 ? -10.634 -5.111 36.721 1.00 97.50 111 ASP A N 1
ATOM 879 C CA . ASP A 1 111 ? -9.179 -5.265 36.744 1.00 97.50 111 ASP A CA 1
ATOM 880 C C . ASP A 1 111 ? -8.706 -6.284 35.697 1.00 97.50 111 ASP A C 1
ATOM 882 O O . ASP A 1 111 ? -7.736 -6.018 34.979 1.00 97.50 111 ASP A O 1
ATOM 886 N N . LEU A 1 112 ? -9.441 -7.389 35.518 1.00 97.44 112 LEU A N 1
ATOM 887 C CA . LEU A 1 112 ? -9.188 -8.351 34.445 1.00 97.44 112 LEU A CA 1
ATOM 888 C C . LEU A 1 112 ? -9.370 -7.715 33.059 1.00 97.44 112 LEU A C 1
ATOM 890 O O . LEU A 1 112 ? -8.544 -7.927 32.171 1.00 97.44 112 LEU A O 1
ATOM 894 N N . GLN A 1 113 ? -10.416 -6.906 32.869 1.00 97.62 113 GLN A N 1
ATOM 895 C CA . GLN A 1 113 ? -10.638 -6.202 31.608 1.00 97.62 113 GLN A CA 1
ATOM 896 C C . GLN A 1 113 ? -9.488 -5.234 31.294 1.00 97.62 113 GLN A C 1
ATOM 898 O O . GLN A 1 113 ? -8.975 -5.241 30.175 1.00 97.62 113 GLN A O 1
ATOM 903 N N . ARG A 1 114 ? -9.009 -4.468 32.284 1.00 98.25 114 ARG A N 1
ATOM 904 C CA . ARG A 1 114 ? -7.838 -3.587 32.122 1.00 98.25 114 ARG A CA 1
ATOM 905 C C . ARG A 1 114 ? -6.574 -4.368 31.767 1.00 98.25 114 ARG A C 1
ATOM 907 O O . ARG A 1 114 ? -5.753 -3.881 30.994 1.00 98.25 114 ARG A O 1
ATOM 914 N N . GLU A 1 115 ? -6.381 -5.560 32.328 1.00 98.38 115 GLU A N 1
ATOM 915 C CA . GLU A 1 115 ? -5.236 -6.408 31.982 1.00 98.38 115 GLU A CA 1
ATOM 916 C C . GLU A 1 115 ? -5.321 -6.925 30.539 1.00 98.38 115 GLU A C 1
ATOM 918 O O . GLU A 1 115 ? -4.319 -6.896 29.821 1.00 98.38 115 GLU A O 1
ATOM 923 N N . ILE A 1 116 ? -6.509 -7.347 30.096 1.00 98.00 116 ILE A N 1
ATOM 924 C CA . ILE A 1 116 ? -6.752 -7.762 28.707 1.00 98.00 116 ILE A CA 1
ATOM 925 C C . ILE A 1 116 ? -6.475 -6.599 27.749 1.00 98.00 116 ILE A C 1
ATOM 927 O O . ILE A 1 116 ? -5.759 -6.785 26.768 1.00 98.00 116 ILE A O 1
ATOM 931 N N . GLU A 1 117 ? -6.978 -5.399 28.046 1.00 97.88 117 GLU A N 1
ATOM 932 C CA . GLU A 1 117 ? -6.754 -4.203 27.226 1.00 97.88 117 GLU A CA 1
ATOM 933 C C . GLU A 1 117 ? -5.266 -3.839 27.139 1.00 97.88 117 GLU A C 1
ATOM 935 O O . GLU A 1 117 ? -4.769 -3.566 26.047 1.00 97.88 117 GLU A O 1
ATOM 940 N N . ARG A 1 118 ? -4.520 -3.916 28.250 1.00 98.31 118 ARG A N 1
ATOM 941 C CA . ARG A 1 118 ? -3.063 -3.694 28.248 1.00 98.31 118 ARG A CA 1
ATOM 942 C C . ARG A 1 118 ? -2.316 -4.722 27.404 1.00 98.31 118 ARG A C 1
ATOM 944 O O . ARG A 1 118 ? -1.432 -4.345 26.642 1.00 98.31 118 ARG A O 1
ATOM 951 N N . LYS A 1 119 ? -2.655 -6.011 27.524 1.00 98.25 119 LYS A N 1
ATOM 952 C CA . LYS A 1 119 ? -2.029 -7.068 26.711 1.00 98.25 119 LYS A CA 1
ATOM 953 C C . LYS A 1 119 ? -2.350 -6.889 25.230 1.00 98.25 119 LYS A C 1
ATOM 955 O O . LYS A 1 119 ? -1.456 -7.016 24.404 1.00 98.25 119 LYS A O 1
ATOM 960 N N . ALA A 1 120 ? -3.594 -6.539 24.904 1.00 98.00 120 ALA A N 1
ATOM 961 C CA . ALA A 1 120 ? -3.998 -6.251 23.535 1.00 98.00 120 ALA A CA 1
ATOM 962 C C . ALA A 1 120 ? -3.239 -5.044 22.959 1.00 98.00 120 ALA A C 1
ATOM 964 O O . ALA A 1 120 ? -2.764 -5.120 21.830 1.00 98.00 120 ALA A O 1
ATOM 965 N N . GLN A 1 121 ? -3.072 -3.965 23.731 1.00 98.00 121 GLN A N 1
ATOM 966 C CA . GLN A 1 121 ? -2.276 -2.801 23.322 1.00 98.00 121 GLN A CA 1
ATOM 967 C C . GLN A 1 121 ? -0.811 -3.169 23.069 1.00 98.00 121 GLN A C 1
ATOM 969 O O . GLN A 1 121 ? -0.294 -2.842 22.006 1.00 98.00 121 GLN A O 1
ATOM 974 N N . ALA A 1 122 ? -0.182 -3.920 23.976 1.00 98.06 122 ALA A N 1
ATOM 975 C CA . ALA A 1 122 ? 1.197 -4.375 23.798 1.00 98.06 122 ALA A CA 1
ATOM 976 C C . ALA A 1 122 ? 1.369 -5.238 22.532 1.00 98.06 122 ALA A C 1
ATOM 978 O O . ALA A 1 122 ? 2.315 -5.044 21.776 1.00 98.06 122 ALA A O 1
ATOM 979 N N . SER A 1 123 ? 0.427 -6.147 22.250 1.00 98.19 123 SER A N 1
ATOM 980 C CA . SER A 1 123 ? 0.456 -6.942 21.014 1.00 98.19 123 SER A CA 1
ATOM 981 C C . SER A 1 123 ? 0.252 -6.100 19.751 1.00 98.19 123 SER A C 1
ATOM 983 O O . SER A 1 123 ? 0.824 -6.412 18.711 1.00 98.19 123 SER A O 1
ATOM 985 N N . VAL A 1 124 ? -0.562 -5.040 19.809 1.00 98.31 124 VAL A N 1
ATOM 986 C CA . VAL A 1 124 ? -0.744 -4.116 18.676 1.00 98.31 124 VAL A CA 1
ATOM 987 C C . VAL A 1 124 ? 0.531 -3.315 18.413 1.00 98.31 124 VAL A C 1
ATOM 989 O O . VAL A 1 124 ? 0.898 -3.144 17.253 1.00 98.31 124 VAL A O 1
ATOM 992 N N . GLU A 1 125 ? 1.214 -2.854 19.462 1.00 98.12 125 GLU A N 1
ATOM 993 C CA . GLU A 1 125 ? 2.502 -2.161 19.344 1.00 98.12 125 GLU A CA 1
ATOM 994 C C . GLU A 1 125 ? 3.569 -3.078 18.727 1.00 98.12 125 GLU A C 1
ATOM 996 O O . GLU A 1 125 ? 4.197 -2.696 17.741 1.00 98.12 125 GLU A O 1
ATOM 1001 N N . GLU A 1 126 ? 3.684 -4.323 19.200 1.00 98.44 126 GLU A N 1
ATOM 1002 C CA . GLU A 1 126 ? 4.612 -5.320 18.644 1.00 98.44 126 GLU A CA 1
ATOM 1003 C C . GLU A 1 126 ? 4.340 -5.608 17.155 1.00 98.44 126 GLU A C 1
ATOM 1005 O O . GLU A 1 126 ? 5.257 -5.614 16.332 1.00 98.44 126 GLU A O 1
ATOM 1010 N N . LEU A 1 127 ? 3.072 -5.801 16.771 1.00 98.31 127 LEU A N 1
ATOM 1011 C CA . LEU A 1 127 ? 2.702 -6.009 15.367 1.00 98.31 127 LEU A CA 1
ATOM 1012 C C . LEU A 1 127 ? 2.954 -4.765 14.503 1.00 98.31 127 LEU A C 1
ATOM 1014 O O . LEU A 1 127 ? 3.270 -4.897 13.320 1.00 98.31 127 LEU A O 1
ATOM 1018 N N . SER A 1 128 ? 2.822 -3.565 15.072 1.00 98.06 128 SER A N 1
ATOM 1019 C CA . SER A 1 128 ? 3.126 -2.314 14.373 1.00 98.06 128 SER A CA 1
ATOM 1020 C C . SER A 1 128 ? 4.621 -2.181 14.080 1.00 98.06 128 SER A C 1
ATOM 1022 O O . SER A 1 128 ? 4.980 -1.758 12.981 1.00 98.06 128 SER A O 1
ATOM 1024 N N . GLU A 1 129 ? 5.487 -2.555 15.024 1.00 98.38 129 GLU A N 1
ATOM 1025 C CA . GLU A 1 129 ? 6.941 -2.578 14.819 1.00 98.38 129 GLU A CA 1
ATOM 1026 C C . GLU A 1 129 ? 7.326 -3.599 13.738 1.00 98.38 129 GLU A C 1
ATOM 1028 O O . GLU A 1 129 ? 8.023 -3.257 12.783 1.00 98.38 129 GLU A O 1
ATOM 1033 N N . GLN A 1 130 ? 6.773 -4.817 13.801 1.00 98.00 130 GLN A N 1
ATOM 1034 C CA . GLN A 1 130 ? 7.000 -5.846 12.776 1.00 98.00 130 GLN A CA 1
ATOM 1035 C C . GLN A 1 130 ? 6.550 -5.397 11.378 1.00 98.00 130 GLN A C 1
ATOM 1037 O O . GLN A 1 130 ? 7.222 -5.679 10.381 1.00 98.00 130 GLN A O 1
ATOM 1042 N N . LEU A 1 131 ? 5.417 -4.692 11.284 1.00 98.31 131 LEU A N 1
ATOM 1043 C CA . LEU A 1 131 ? 4.940 -4.148 10.016 1.00 98.31 131 LEU A CA 1
ATOM 1044 C C . LEU A 1 131 ? 5.918 -3.101 9.471 1.00 98.31 131 LEU A C 1
ATOM 1046 O O . LEU A 1 131 ? 6.276 -3.174 8.296 1.00 98.31 131 LEU A O 1
ATOM 1050 N N . GLN A 1 132 ? 6.394 -2.184 10.313 1.00 98.25 132 GLN A N 1
ATOM 1051 C CA . GLN A 1 132 ? 7.350 -1.151 9.916 1.00 98.25 132 GLN A CA 1
ATOM 1052 C C . GLN A 1 132 ? 8.679 -1.748 9.419 1.00 98.25 132 GLN A C 1
ATOM 1054 O O . GLN A 1 132 ? 9.185 -1.329 8.374 1.00 98.25 132 GLN A O 1
ATOM 1059 N N . ASP A 1 133 ? 9.205 -2.767 10.100 1.00 98.00 133 ASP A N 1
ATOM 1060 C CA . ASP A 1 133 ? 10.412 -3.482 9.671 1.00 98.00 133 ASP A CA 1
ATOM 1061 C C . ASP A 1 133 ? 10.204 -4.176 8.316 1.00 98.00 133 ASP A C 1
ATOM 1063 O O . ASP A 1 133 ? 11.065 -4.126 7.431 1.00 98.00 133 ASP A O 1
ATOM 1067 N N . SER A 1 134 ? 9.030 -4.782 8.110 1.00 97.38 134 SER A N 1
ATOM 1068 C CA . SER A 1 134 ? 8.688 -5.419 6.836 1.00 97.38 134 SER A CA 1
ATOM 1069 C C . SER A 1 134 ? 8.571 -4.406 5.688 1.00 97.38 134 SER A C 1
ATOM 1071 O O . SER A 1 134 ? 9.050 -4.666 4.581 1.00 97.38 134 SER A O 1
ATOM 1073 N N . GLU A 1 135 ? 8.001 -3.224 5.942 1.00 98.12 135 GLU A N 1
ATOM 1074 C CA . GLU A 1 135 ? 7.912 -2.138 4.962 1.00 98.12 135 GLU A CA 1
ATOM 1075 C C . GLU A 1 135 ? 9.299 -1.607 4.590 1.00 98.12 135 GLU A C 1
ATOM 1077 O O . GLU A 1 135 ? 9.582 -1.373 3.408 1.00 98.12 135 GLU A O 1
ATOM 1082 N N . GLN A 1 136 ? 10.192 -1.473 5.575 1.00 98.19 136 GLN A N 1
ATOM 1083 C CA . GLN A 1 136 ? 11.575 -1.084 5.335 1.00 98.19 136 GLN A CA 1
ATOM 1084 C C . GLN A 1 136 ? 12.309 -2.131 4.485 1.00 98.19 136 GLN A C 1
ATOM 1086 O O . GLN A 1 136 ? 12.926 -1.770 3.480 1.00 98.19 136 GLN A O 1
ATOM 1091 N N . ALA A 1 137 ? 12.173 -3.420 4.808 1.00 97.94 137 ALA A N 1
ATOM 1092 C CA . ALA A 1 137 ? 12.776 -4.502 4.032 1.00 97.94 137 ALA A CA 1
ATOM 1093 C C . ALA A 1 137 ? 12.280 -4.515 2.572 1.00 97.94 137 ALA A C 1
ATOM 1095 O O . ALA A 1 137 ? 13.073 -4.636 1.635 1.00 97.94 137 ALA A O 1
ATOM 1096 N N . VAL A 1 138 ? 10.976 -4.316 2.343 1.00 98.06 138 VAL A N 1
ATOM 1097 C CA . VAL A 1 138 ? 10.407 -4.208 0.987 1.00 98.06 138 VAL A CA 1
ATOM 1098 C C . VAL A 1 138 ? 10.957 -2.985 0.246 1.00 98.06 138 VAL A C 1
ATOM 1100 O O . VAL A 1 138 ? 11.263 -3.068 -0.949 1.00 98.06 138 VAL A O 1
ATOM 1103 N N . SER A 1 139 ? 11.114 -1.853 0.934 1.00 97.44 139 SER A N 1
ATOM 1104 C CA . SER A 1 139 ? 11.718 -0.645 0.363 1.00 97.44 139 SER A CA 1
ATOM 1105 C C . SER A 1 139 ? 13.174 -0.878 -0.061 1.00 97.44 139 SER A C 1
ATOM 1107 O O . SER A 1 139 ? 13.568 -0.481 -1.161 1.00 97.44 139 SER A O 1
ATOM 1109 N N . GLU A 1 140 ? 13.964 -1.576 0.754 1.00 98.12 140 GLU A N 1
ATOM 1110 C CA . GLU A 1 140 ? 15.354 -1.929 0.441 1.00 98.12 140 GLU A CA 1
ATOM 1111 C C . GLU A 1 140 ? 15.452 -2.849 -0.782 1.00 98.12 140 GLU A C 1
ATOM 1113 O O . GLU A 1 140 ? 16.194 -2.545 -1.721 1.00 98.12 140 GLU A O 1
ATOM 1118 N N . VAL A 1 141 ? 14.640 -3.911 -0.835 1.00 98.25 141 VAL A N 1
ATOM 1119 C CA . VAL A 1 141 ? 14.571 -4.818 -1.996 1.00 98.25 141 VAL A CA 1
ATOM 1120 C C . VAL A 1 141 ? 14.173 -4.058 -3.262 1.00 98.25 141 VAL A C 1
ATOM 1122 O O . VAL A 1 141 ? 14.754 -4.263 -4.330 1.00 98.25 141 VAL A O 1
ATOM 1125 N N . ARG A 1 142 ? 13.220 -3.124 -3.165 1.00 98.31 142 ARG A N 1
ATOM 1126 C CA . ARG A 1 142 ? 12.817 -2.281 -4.297 1.00 98.31 142 ARG A CA 1
ATOM 1127 C C . ARG A 1 142 ? 13.962 -1.389 -4.782 1.00 98.31 142 ARG A C 1
ATOM 1129 O O . ARG A 1 142 ? 14.150 -1.253 -5.991 1.00 98.31 142 ARG A O 1
ATOM 1136 N N . CYS A 1 143 ? 14.725 -0.785 -3.873 1.00 97.56 143 CYS A N 1
ATOM 1137 C CA . CYS A 1 143 ? 15.899 0.017 -4.220 1.00 97.56 143 CYS A CA 1
ATOM 1138 C C . CYS A 1 143 ? 16.972 -0.823 -4.927 1.00 97.56 143 CYS A C 1
ATOM 1140 O O . CYS A 1 143 ? 17.484 -0.393 -5.962 1.00 97.56 143 CYS A O 1
ATOM 1142 N N . GLN A 1 144 ? 17.255 -2.028 -4.424 1.00 97.88 144 GLN A N 1
ATOM 1143 C CA . GLN A 1 144 ? 18.189 -2.967 -5.053 1.00 97.88 144 GLN A CA 1
ATOM 1144 C C . GLN A 1 144 ? 17.729 -3.357 -6.460 1.00 97.88 144 GLN A C 1
ATOM 1146 O O . GLN A 1 144 ? 18.497 -3.242 -7.411 1.00 97.88 144 GLN A O 1
ATOM 1151 N N . PHE A 1 145 ? 16.452 -3.712 -6.629 1.00 98.12 145 PHE A N 1
ATOM 1152 C CA . PHE A 1 145 ? 15.888 -4.046 -7.938 1.00 98.12 145 PHE A CA 1
ATOM 1153 C C . PHE A 1 145 ? 16.053 -2.909 -8.956 1.00 98.12 145 PHE A C 1
ATOM 1155 O O . PHE A 1 145 ? 16.460 -3.137 -10.097 1.00 98.12 145 PHE A O 1
ATOM 1162 N N . MET A 1 146 ? 15.777 -1.666 -8.547 1.00 97.75 146 MET A N 1
ATOM 1163 C CA . MET A 1 146 ? 15.950 -0.501 -9.419 1.00 97.75 146 MET A CA 1
ATOM 1164 C C . MET A 1 146 ? 17.422 -0.231 -9.753 1.00 97.75 146 MET A C 1
ATOM 1166 O O . MET A 1 146 ? 17.709 0.232 -10.858 1.00 97.75 146 MET A O 1
ATOM 1170 N N . ALA A 1 147 ? 18.350 -0.509 -8.834 1.00 97.88 147 ALA A N 1
ATOM 1171 C CA . ALA A 1 147 ? 19.784 -0.414 -9.097 1.00 97.88 147 ALA A CA 1
ATOM 1172 C C . ALA A 1 147 ? 20.221 -1.453 -10.140 1.00 97.88 147 ALA A C 1
ATOM 1174 O O . ALA A 1 147 ? 20.783 -1.076 -11.167 1.00 97.88 147 ALA A O 1
ATOM 1175 N N . THR A 1 148 ? 19.845 -2.721 -9.960 1.00 97.75 148 THR A N 1
ATOM 1176 C CA . THR A 1 148 ? 20.146 -3.793 -10.920 1.00 97.75 148 THR A CA 1
ATOM 1177 C C . THR A 1 148 ? 19.529 -3.527 -12.295 1.00 97.75 148 THR A C 1
ATOM 1179 O O . THR A 1 148 ? 20.180 -3.738 -13.315 1.00 97.75 148 THR A O 1
ATOM 1182 N N . GLN A 1 149 ? 18.299 -3.001 -12.368 1.00 97.56 149 GLN A N 1
ATOM 1183 C CA . GLN A 1 149 ? 17.712 -2.610 -13.657 1.00 97.56 149 GLN A CA 1
ATOM 1184 C C . GLN A 1 149 ? 18.513 -1.516 -14.368 1.00 97.56 149 GLN A C 1
ATOM 1186 O O . GLN A 1 149 ? 18.644 -1.553 -15.592 1.00 97.56 149 GLN A O 1
ATOM 1191 N N . ARG A 1 150 ? 19.046 -0.540 -13.625 1.00 97.94 150 ARG A N 1
ATOM 1192 C CA . ARG A 1 150 ? 19.898 0.506 -14.205 1.00 97.94 150 ARG A CA 1
ATOM 1193 C C . ARG A 1 150 ? 21.207 -0.073 -14.722 1.00 97.94 150 ARG A C 1
ATOM 1195 O O . ARG A 1 150 ? 21.589 0.256 -15.838 1.00 97.94 150 ARG A O 1
ATOM 1202 N N . GLU A 1 151 ? 21.850 -0.952 -13.959 1.00 98.12 151 GLU A N 1
ATOM 1203 C CA . GLU A 1 151 ? 23.080 -1.636 -14.378 1.00 98.12 151 GLU A CA 1
ATOM 1204 C C . GLU A 1 151 ? 22.864 -2.453 -15.657 1.00 98.12 151 GLU A C 1
ATOM 1206 O O . GLU A 1 151 ? 23.624 -2.311 -16.611 1.00 98.12 151 GLU A O 1
ATOM 1211 N N . LEU A 1 152 ? 21.774 -3.225 -15.733 1.00 98.00 152 LEU A N 1
ATOM 1212 C CA . LEU A 1 152 ? 21.412 -3.975 -16.940 1.00 98.00 152 LEU A CA 1
ATOM 1213 C C . LEU A 1 152 ? 21.133 -3.059 -18.139 1.00 98.00 152 LEU A C 1
ATOM 1215 O O . LEU A 1 152 ? 21.506 -3.384 -19.265 1.00 98.00 152 LEU A O 1
ATOM 1219 N N . SER A 1 153 ? 20.486 -1.912 -17.914 1.00 97.56 153 SER A N 1
ATOM 1220 C CA . SER A 1 153 ? 20.249 -0.928 -18.974 1.00 97.56 153 SER A CA 1
ATOM 1221 C C . SER A 1 153 ? 21.558 -0.344 -19.503 1.00 97.56 153 SER A C 1
ATOM 1223 O O . SER A 1 153 ? 21.710 -0.219 -20.715 1.00 97.56 153 SER A O 1
ATOM 1225 N N . ILE A 1 154 ? 22.499 -0.010 -18.615 1.00 97.50 154 ILE A N 1
ATOM 1226 C CA . ILE A 1 154 ? 23.821 0.507 -18.990 1.00 97.50 154 ILE A CA 1
ATOM 1227 C C . ILE A 1 154 ? 24.593 -0.553 -19.779 1.00 97.50 154 ILE A C 1
ATOM 1229 O O . ILE A 1 154 ? 25.064 -0.259 -20.874 1.00 97.50 154 ILE A O 1
ATOM 1233 N N . ALA A 1 155 ? 24.646 -1.793 -19.284 1.00 98.00 155 ALA A N 1
ATOM 1234 C CA . ALA A 1 155 ? 25.328 -2.892 -19.964 1.00 98.00 155 ALA A CA 1
ATOM 1235 C C . ALA A 1 155 ? 24.774 -3.125 -21.381 1.00 98.00 155 ALA A C 1
ATOM 1237 O O . ALA A 1 155 ? 25.535 -3.279 -22.334 1.00 98.00 155 ALA A O 1
ATOM 1238 N N . ARG A 1 156 ? 23.446 -3.067 -21.549 1.00 98.31 156 ARG A N 1
ATOM 1239 C CA . ARG A 1 156 ? 22.799 -3.202 -22.862 1.00 98.31 156 ARG A CA 1
ATOM 1240 C C . ARG A 1 156 ? 23.101 -2.031 -23.801 1.00 98.31 156 ARG A C 1
ATOM 1242 O O . ARG A 1 156 ? 23.224 -2.225 -25.008 1.00 98.31 156 ARG A O 1
ATOM 1249 N N . GLU A 1 157 ? 23.192 -0.808 -23.280 1.00 98.12 157 GLU A N 1
ATOM 1250 C CA . GLU A 1 157 ? 23.612 0.350 -24.080 1.00 98.12 157 GLU A CA 1
ATOM 1251 C C . GLU A 1 157 ? 25.075 0.239 -24.526 1.00 98.12 157 GLU A C 1
ATOM 1253 O O . GLU A 1 157 ? 25.403 0.644 -25.641 1.00 98.12 157 GLU A O 1
ATOM 1258 N N . GLU A 1 158 ? 25.952 -0.297 -23.678 1.00 98.31 158 GLU A N 1
ATOM 1259 C CA . GLU A 1 158 ? 27.358 -0.539 -24.008 1.00 98.31 158 GLU A CA 1
ATOM 1260 C C . GLU A 1 158 ? 27.520 -1.635 -25.065 1.00 98.31 158 GLU A C 1
ATOM 1262 O O . GLU A 1 158 ? 28.260 -1.430 -26.026 1.00 98.31 158 GLU A O 1
ATOM 1267 N N . GLU A 1 159 ? 26.770 -2.733 -24.951 1.00 98.31 159 GLU A N 1
ATOM 1268 C CA . GLU A 1 159 ? 26.696 -3.789 -25.969 1.00 98.31 159 GLU A CA 1
ATOM 1269 C C . GLU A 1 159 ? 26.247 -3.217 -27.321 1.00 98.31 159 GLU A C 1
ATOM 1271 O O . GLU A 1 159 ? 26.949 -3.349 -28.322 1.00 98.31 159 GLU A O 1
ATOM 1276 N N . LEU A 1 160 ? 25.151 -2.448 -27.339 1.00 98.38 160 LEU A N 1
ATOM 1277 C CA . LEU A 1 160 ? 24.660 -1.815 -28.565 1.00 98.38 160 LEU A CA 1
ATOM 1278 C C . LEU A 1 160 ? 25.678 -0.826 -29.162 1.00 98.38 160 LEU A C 1
ATOM 1280 O O . LEU A 1 160 ? 25.784 -0.696 -30.382 1.00 98.38 160 LEU A O 1
ATOM 1284 N N . ARG A 1 161 ? 26.434 -0.103 -28.324 1.00 98.00 161 ARG A N 1
ATOM 1285 C CA . ARG A 1 161 ? 27.517 0.776 -28.795 1.00 98.00 161 ARG A CA 1
ATOM 1286 C C . ARG A 1 161 ? 28.663 -0.020 -29.414 1.00 98.00 161 ARG A C 1
ATOM 1288 O O . ARG A 1 161 ? 29.201 0.435 -30.423 1.00 98.00 161 ARG A O 1
ATOM 1295 N N . ALA A 1 162 ? 29.027 -1.162 -28.836 1.00 98.12 162 ALA A N 1
ATOM 1296 C CA . ALA A 1 162 ? 30.058 -2.040 -29.380 1.00 98.12 162 ALA A CA 1
ATOM 1297 C C . ALA A 1 162 ? 29.639 -2.610 -30.745 1.00 98.12 162 ALA A C 1
ATOM 1299 O O . ALA A 1 162 ? 30.408 -2.510 -31.701 1.00 98.12 162 ALA A O 1
ATOM 1300 N N . ASP A 1 163 ? 28.397 -3.081 -30.870 1.00 97.75 163 ASP A N 1
ATOM 1301 C CA . ASP A 1 163 ? 27.842 -3.581 -32.133 1.00 97.75 163 ASP A CA 1
ATOM 1302 C C . ASP A 1 163 ? 27.822 -2.498 -33.219 1.00 97.75 163 ASP A C 1
ATOM 1304 O O . ASP A 1 163 ? 28.232 -2.727 -34.359 1.00 97.75 163 ASP A O 1
ATOM 1308 N N . LEU A 1 164 ? 27.399 -1.277 -32.869 1.00 97.88 164 LEU A N 1
ATOM 1309 C CA . LEU A 1 164 ? 27.411 -0.145 -33.798 1.00 97.88 164 LEU A CA 1
ATOM 1310 C C . LEU A 1 164 ? 28.831 0.251 -34.219 1.00 97.88 164 LEU A C 1
ATOM 1312 O O . LEU A 1 164 ? 29.031 0.659 -35.363 1.00 97.88 164 LEU A O 1
ATOM 1316 N N . ALA A 1 165 ? 29.811 0.160 -33.319 1.00 98.06 165 ALA A N 1
ATOM 1317 C CA . ALA A 1 165 ? 31.209 0.416 -33.649 1.00 98.06 165 ALA A CA 1
ATOM 1318 C C . ALA A 1 165 ? 31.769 -0.656 -34.598 1.00 98.06 165 ALA A C 1
ATOM 1320 O O . ALA A 1 165 ? 32.425 -0.309 -35.580 1.00 98.06 165 ALA A O 1
ATOM 1321 N N . ALA A 1 166 ? 31.453 -1.932 -34.358 1.00 97.69 166 ALA A N 1
ATOM 1322 C CA . ALA A 1 166 ? 31.834 -3.034 -35.236 1.00 97.69 166 ALA A CA 1
ATOM 1323 C C . ALA A 1 166 ? 31.218 -2.882 -36.637 1.00 97.69 166 ALA A C 1
ATOM 1325 O O . ALA A 1 166 ? 31.938 -2.943 -37.632 1.00 97.69 166 ALA A O 1
ATOM 1326 N N . ALA A 1 167 ? 29.919 -2.576 -36.717 1.00 97.69 167 ALA A N 1
ATOM 1327 C CA . ALA A 1 167 ? 29.221 -2.355 -37.983 1.00 97.69 167 ALA A CA 1
ATOM 1328 C C . ALA A 1 167 ? 29.787 -1.161 -38.773 1.00 97.69 167 ALA A C 1
ATOM 1330 O O . ALA A 1 167 ? 29.892 -1.219 -39.996 1.00 97.69 167 ALA A O 1
ATOM 1331 N N . ARG A 1 168 ? 30.180 -0.076 -38.087 1.00 97.44 168 ARG A N 1
ATOM 1332 C CA . ARG A 1 168 ? 30.856 1.064 -38.730 1.00 97.44 168 ARG A CA 1
ATOM 1333 C C . ARG A 1 168 ? 32.212 0.672 -39.297 1.00 97.44 168 ARG A C 1
ATOM 1335 O O . ARG A 1 168 ? 32.490 1.001 -40.442 1.00 97.44 168 ARG A O 1
ATOM 1342 N N . SER A 1 169 ? 33.015 -0.057 -38.526 1.00 97.44 169 SER A N 1
ATOM 1343 C CA . SER A 1 169 ? 34.313 -0.535 -38.999 1.00 97.44 169 SER A CA 1
ATOM 1344 C C . SER A 1 169 ? 34.158 -1.448 -40.219 1.00 97.44 169 SER A C 1
ATOM 1346 O O . SER A 1 169 ? 34.866 -1.277 -41.206 1.00 97.44 169 SER A O 1
ATOM 1348 N N . GLU A 1 170 ? 33.188 -2.367 -40.207 1.00 97.75 170 GLU A N 1
ATOM 1349 C CA . GLU A 1 170 ? 32.898 -3.227 -41.359 1.00 97.75 170 GLU A CA 1
ATOM 1350 C C . GLU A 1 170 ? 32.467 -2.424 -42.596 1.00 97.75 170 GLU A C 1
ATOM 1352 O O . GLU A 1 170 ? 32.929 -2.716 -43.701 1.00 97.75 170 GLU A O 1
ATOM 1357 N N . ALA A 1 171 ? 31.647 -1.384 -42.415 1.00 96.31 171 ALA A N 1
ATOM 1358 C CA . ALA A 1 171 ? 31.251 -0.482 -43.493 1.00 96.31 171 ALA A CA 1
ATOM 1359 C C . ALA A 1 171 ? 32.449 0.288 -44.078 1.00 96.31 171 ALA A C 1
ATOM 1361 O O . ALA A 1 171 ?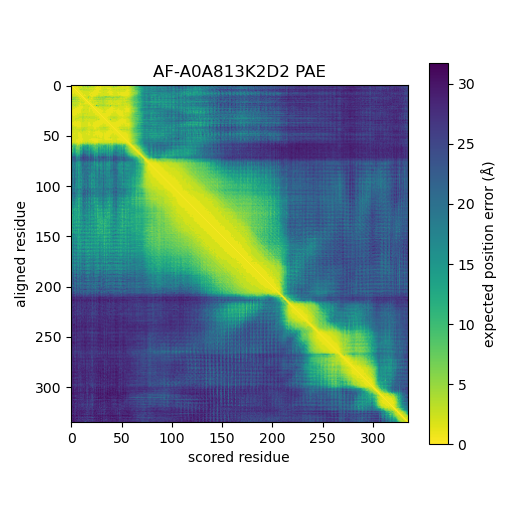 32.604 0.315 -45.297 1.00 96.31 171 ALA A O 1
ATOM 1362 N N . GLU A 1 172 ? 33.336 0.831 -43.238 1.00 97.56 172 GLU A N 1
ATOM 1363 C CA . GLU A 1 172 ? 34.572 1.507 -43.672 1.00 97.56 172 GLU A CA 1
ATOM 1364 C C . GLU A 1 172 ? 35.500 0.553 -44.448 1.00 97.56 172 GLU A C 1
ATOM 1366 O O . GLU A 1 172 ? 36.065 0.908 -45.487 1.00 97.56 172 GLU A O 1
ATOM 1371 N N . PHE A 1 173 ? 35.620 -0.702 -43.998 1.00 97.12 173 PHE A N 1
ATOM 1372 C CA . PHE A 1 173 ? 36.366 -1.732 -44.723 1.00 97.12 173 PHE A CA 1
ATOM 1373 C C . PHE A 1 173 ? 35.706 -2.125 -46.048 1.00 97.12 173 PHE A C 1
ATOM 1375 O O . PHE A 1 173 ? 36.409 -2.486 -46.994 1.00 97.12 173 PHE A O 1
ATOM 1382 N N . ALA A 1 174 ? 34.375 -2.123 -46.129 1.00 95.94 174 ALA A N 1
ATOM 1383 C CA . ALA A 1 174 ? 33.653 -2.400 -47.367 1.00 95.94 174 ALA A CA 1
ATOM 1384 C C . ALA A 1 174 ? 33.827 -1.260 -48.383 1.00 95.94 174 ALA A C 1
ATOM 1386 O O . ALA A 1 174 ? 34.069 -1.529 -49.559 1.00 95.94 174 ALA A O 1
ATOM 1387 N N . GLU A 1 175 ? 33.780 -0.008 -47.924 1.00 96.62 175 GLU A N 1
ATOM 1388 C CA . GLU A 1 175 ? 34.039 1.182 -48.738 1.00 96.62 175 GLU A CA 1
ATOM 1389 C C . GLU A 1 175 ? 35.474 1.170 -49.276 1.00 96.62 175 GLU A C 1
ATOM 1391 O O . GLU A 1 175 ? 35.669 1.202 -50.489 1.00 96.62 175 GLU A O 1
ATOM 1396 N N . SER A 1 176 ? 36.464 0.947 -48.404 1.00 96.94 176 SER A N 1
ATOM 1397 C CA . SER A 1 176 ? 37.875 0.826 -48.803 1.00 96.94 176 SER A CA 1
ATOM 1398 C C . SER A 1 176 ? 38.092 -0.294 -49.832 1.00 96.94 176 SER A C 1
ATOM 1400 O O . SER A 1 176 ? 38.840 -0.132 -50.794 1.00 96.94 176 SER A O 1
ATOM 1402 N N . ARG A 1 177 ? 37.415 -1.443 -49.674 1.00 96.94 177 ARG A N 1
ATOM 1403 C CA . ARG A 1 177 ? 37.465 -2.546 -50.653 1.00 96.94 177 ARG A CA 1
ATOM 1404 C C . ARG A 1 177 ? 36.853 -2.157 -51.998 1.00 96.94 177 ARG A C 1
ATOM 1406 O O . ARG A 1 177 ? 37.393 -2.534 -53.036 1.00 96.94 177 ARG A O 1
ATOM 1413 N N . SER A 1 178 ? 35.754 -1.406 -51.987 1.00 96.12 178 SER A N 1
ATOM 1414 C CA . SER A 1 178 ? 35.130 -0.889 -53.206 1.00 96.12 178 SER A CA 1
ATOM 1415 C C . SER A 1 178 ? 36.035 0.114 -53.928 1.00 96.12 178 SER A C 1
ATOM 1417 O O . SER A 1 178 ? 36.107 0.085 -55.154 1.00 96.12 178 SER A O 1
ATOM 1419 N N . GLU A 1 179 ? 36.737 0.980 -53.194 1.00 97.06 179 GLU A N 1
ATOM 1420 C CA . GLU A 1 179 ? 37.702 1.928 -53.766 1.00 97.06 179 GLU A CA 1
ATOM 1421 C C . GLU A 1 179 ? 38.888 1.212 -54.418 1.00 97.06 179 GLU A C 1
ATOM 1423 O O . GLU A 1 179 ? 39.247 1.528 -55.552 1.00 97.06 179 GLU A O 1
ATOM 1428 N N . VAL A 1 180 ? 39.459 0.205 -53.748 1.00 97.00 180 VAL A N 1
ATOM 1429 C CA . VAL A 1 180 ? 40.550 -0.607 -54.313 1.00 97.00 180 VAL A CA 1
ATOM 1430 C C . VAL A 1 180 ? 40.097 -1.312 -55.592 1.00 97.00 180 VAL A C 1
ATOM 1432 O O . VAL A 1 180 ? 40.780 -1.209 -56.607 1.00 97.00 180 VAL A O 1
ATOM 1435 N N . ALA A 1 181 ? 38.915 -1.937 -55.596 1.00 97.12 181 ALA A N 1
ATOM 1436 C CA . ALA A 1 181 ? 38.366 -2.570 -56.797 1.00 97.12 181 ALA A CA 1
ATOM 1437 C C . ALA A 1 181 ? 38.131 -1.558 -57.941 1.00 97.12 181 ALA A C 1
ATOM 1439 O O . ALA A 1 181 ? 38.374 -1.850 -59.115 1.00 97.12 181 ALA A O 1
ATOM 1440 N N . ALA A 1 182 ? 37.691 -0.337 -57.621 1.00 96.88 182 ALA A N 1
ATOM 1441 C CA . ALA A 1 182 ? 37.542 0.729 -58.609 1.00 96.88 182 ALA A CA 1
ATOM 1442 C C . ALA A 1 182 ? 38.897 1.172 -59.197 1.00 96.88 182 ALA A C 1
ATOM 1444 O O . ALA A 1 182 ? 38.991 1.409 -60.401 1.00 96.88 182 ALA A O 1
ATOM 1445 N N . LEU A 1 183 ? 39.955 1.243 -58.382 1.00 96.56 183 LEU A N 1
ATOM 1446 C CA . LEU A 1 183 ? 41.310 1.560 -58.844 1.00 96.56 183 LEU A CA 1
ATOM 1447 C C . LEU A 1 183 ? 41.919 0.436 -59.691 1.00 96.56 183 LEU A C 1
ATOM 1449 O O . LEU A 1 183 ? 42.536 0.724 -60.715 1.00 96.56 183 LEU A O 1
ATOM 1453 N N . GLU A 1 184 ? 41.713 -0.826 -59.313 1.00 97.44 184 GLU A N 1
ATOM 1454 C CA . GLU A 1 184 ? 42.142 -1.989 -60.103 1.00 97.44 184 GLU A CA 1
ATOM 1455 C C . GLU A 1 184 ? 41.495 -1.971 -61.492 1.00 97.44 184 GLU A C 1
ATOM 1457 O O . GLU A 1 184 ? 42.198 -1.993 -62.502 1.00 97.44 184 GLU A O 1
ATOM 1462 N N . THR A 1 185 ? 40.170 -1.800 -61.560 1.00 96.88 185 THR A N 1
ATOM 1463 C CA . THR A 1 185 ? 39.459 -1.704 -62.849 1.00 96.88 185 THR A CA 1
ATOM 1464 C C . THR A 1 185 ? 39.873 -0.482 -63.677 1.00 96.88 185 THR A C 1
ATOM 1466 O O . THR A 1 185 ? 39.856 -0.537 -64.907 1.00 96.88 185 THR A O 1
ATOM 1469 N N . ALA A 1 186 ? 40.253 0.635 -63.047 1.00 96.12 186 ALA A N 1
ATOM 1470 C CA . ALA A 1 186 ? 40.792 1.796 -63.755 1.00 96.12 186 ALA A CA 1
ATOM 1471 C C . ALA A 1 186 ? 42.190 1.517 -64.339 1.00 96.12 186 ALA A C 1
ATOM 1473 O O . ALA A 1 186 ? 42.446 1.862 -65.492 1.00 96.12 186 ALA A O 1
ATOM 1474 N N . CYS A 1 187 ? 43.059 0.850 -63.574 1.00 96.50 187 CYS A N 1
ATOM 1475 C CA . CYS A 1 187 ? 44.403 0.449 -63.995 1.00 96.50 187 CYS A CA 1
ATOM 1476 C C . CYS A 1 187 ? 44.368 -0.541 -65.174 1.00 96.50 187 CYS A C 1
ATOM 1478 O O . CYS A 1 187 ? 45.115 -0.390 -66.145 1.00 96.50 187 CYS A O 1
ATOM 1480 N N . GLU A 1 188 ? 43.451 -1.513 -65.138 1.00 97.06 188 GLU A N 1
ATOM 1481 C CA . GLU A 1 188 ? 43.207 -2.439 -66.252 1.00 97.06 188 GLU A CA 1
ATOM 1482 C C . GLU A 1 188 ? 42.804 -1.685 -67.526 1.00 97.06 188 GLU A C 1
ATOM 1484 O O . GLU A 1 188 ? 43.418 -1.871 -68.577 1.00 97.06 188 GLU A O 1
ATOM 1489 N N . ARG A 1 189 ? 41.848 -0.749 -67.428 1.00 96.06 189 ARG A N 1
ATOM 1490 C CA . ARG A 1 189 ? 41.421 0.077 -68.572 1.00 96.06 189 ARG A CA 1
ATOM 1491 C C . ARG A 1 189 ? 42.549 0.930 -69.143 1.00 96.06 189 ARG A C 1
ATOM 1493 O O . ARG A 1 189 ? 42.611 1.111 -70.357 1.00 96.06 189 ARG A O 1
ATOM 1500 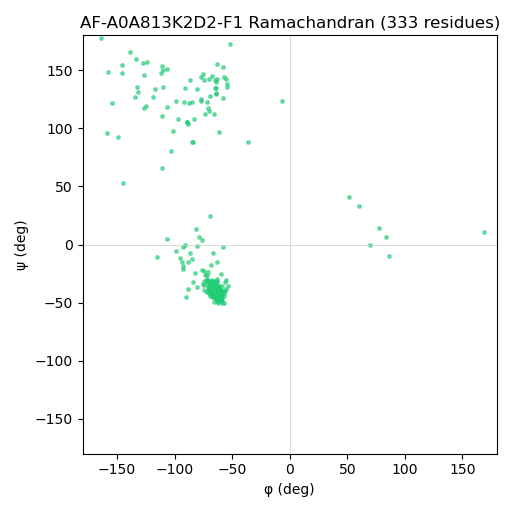N N . GLU A 1 190 ? 43.411 1.488 -68.296 1.00 96.62 190 GLU A N 1
ATOM 1501 C CA . GLU A 1 190 ? 44.558 2.283 -68.744 1.00 96.62 190 GLU A CA 1
ATOM 1502 C C . GLU A 1 190 ? 45.597 1.412 -69.464 1.00 96.62 190 GLU A C 1
ATOM 1504 O O . GLU A 1 190 ? 46.114 1.803 -70.513 1.00 96.62 190 GLU A O 1
ATOM 1509 N N . THR A 1 191 ? 45.835 0.200 -68.959 1.00 96.25 191 THR A N 1
ATOM 1510 C CA . THR A 1 191 ? 46.715 -0.790 -69.596 1.00 96.25 191 THR A CA 1
ATOM 1511 C C . THR A 1 191 ? 46.173 -1.208 -70.964 1.00 96.25 191 THR A C 1
ATOM 1513 O O . THR A 1 191 ? 46.899 -1.148 -71.959 1.00 96.25 191 THR A O 1
ATOM 1516 N N . ASP A 1 192 ? 44.878 -1.520 -71.050 1.00 96.25 192 ASP A N 1
ATOM 1517 C CA . ASP A 1 192 ? 44.201 -1.835 -72.311 1.00 96.25 192 ASP A CA 1
ATOM 1518 C C . ASP A 1 192 ? 44.264 -0.659 -73.296 1.00 96.25 192 ASP A C 1
ATOM 1520 O O . ASP A 1 192 ? 44.518 -0.841 -74.490 1.00 96.25 192 ASP A O 1
ATOM 1524 N N . ALA A 1 193 ? 44.055 0.572 -72.819 1.00 95.19 193 ALA A N 1
ATOM 1525 C CA . ALA A 1 193 ? 44.157 1.774 -73.640 1.00 95.19 193 ALA A CA 1
ATOM 1526 C C . ALA A 1 193 ? 45.584 1.975 -74.176 1.00 95.19 193 ALA A C 1
ATOM 1528 O O . ALA A 1 193 ? 45.756 2.286 -75.359 1.00 95.19 193 ALA A O 1
ATOM 1529 N N . TYR A 1 194 ? 46.603 1.755 -73.342 1.00 95.62 194 TYR A N 1
ATOM 1530 C CA . TYR A 1 194 ? 48.007 1.815 -73.741 1.00 95.62 194 TYR A CA 1
ATOM 1531 C C . TYR A 1 194 ? 48.340 0.762 -74.804 1.00 95.62 194 TYR A C 1
ATOM 1533 O O . TYR A 1 194 ? 48.949 1.084 -75.831 1.00 95.62 194 TYR A O 1
ATOM 1541 N N . ASP A 1 195 ? 47.902 -0.482 -74.611 1.00 95.62 195 ASP A N 1
ATOM 1542 C CA . ASP A 1 195 ? 48.127 -1.556 -75.575 1.00 95.62 195 ASP A CA 1
ATOM 1543 C C . ASP A 1 195 ? 47.390 -1.308 -76.895 1.00 95.62 195 ASP A C 1
ATOM 1545 O O . ASP A 1 195 ? 47.983 -1.466 -77.968 1.00 95.62 195 ASP A O 1
ATOM 1549 N N . ASN A 1 196 ? 46.148 -0.823 -76.847 1.00 95.25 196 ASN A N 1
ATOM 1550 C CA . ASN A 1 196 ? 45.390 -0.418 -78.032 1.00 95.25 196 ASN A CA 1
ATOM 1551 C C . ASN A 1 196 ? 46.070 0.738 -78.784 1.00 95.25 196 ASN A C 1
ATOM 1553 O O . ASN A 1 196 ? 46.191 0.694 -80.014 1.00 95.25 196 ASN A O 1
ATOM 1557 N N . ALA A 1 197 ? 46.572 1.752 -78.074 1.00 93.62 197 ALA A N 1
ATOM 1558 C CA . ALA A 1 197 ? 47.326 2.856 -78.669 1.00 93.62 197 ALA A CA 1
ATOM 1559 C C . ALA A 1 197 ? 48.629 2.361 -79.314 1.00 93.62 197 ALA A C 1
ATOM 1561 O O . ALA A 1 197 ? 48.962 2.734 -80.441 1.00 93.62 197 ALA A O 1
ATOM 1562 N N . ARG A 1 198 ? 49.341 1.447 -78.647 1.00 94.69 198 ARG A N 1
ATOM 1563 C CA . ARG A 1 198 ? 50.556 0.812 -79.168 1.00 94.69 198 ARG A CA 1
ATOM 1564 C C . ARG A 1 198 ? 50.279 -0.021 -80.421 1.00 94.69 198 ARG A C 1
ATOM 1566 O O . ARG A 1 198 ? 51.064 0.029 -81.371 1.00 94.69 198 ARG A O 1
ATOM 1573 N N . GLN A 1 199 ? 49.191 -0.790 -80.445 1.00 93.88 199 GLN A N 1
ATOM 1574 C CA . GLN A 1 199 ? 48.755 -1.547 -81.623 1.00 93.88 199 GLN A CA 1
ATOM 1575 C C . GLN A 1 199 ? 48.372 -0.614 -82.778 1.00 93.88 199 GLN A C 1
ATOM 1577 O O . GLN A 1 199 ? 48.810 -0.834 -83.910 1.00 93.88 199 GLN A O 1
ATOM 1582 N N . SER A 1 200 ? 47.645 0.465 -82.486 1.00 91.81 200 SER A N 1
ATOM 1583 C CA . SER A 1 200 ? 47.261 1.489 -83.464 1.00 91.81 200 SER A CA 1
ATOM 1584 C C . SER A 1 200 ? 48.482 2.184 -84.069 1.00 91.81 200 SER A C 1
ATOM 1586 O O . SER A 1 200 ? 48.588 2.282 -85.288 1.00 91.81 200 SER A O 1
ATOM 1588 N N . ALA A 1 201 ? 49.470 2.563 -83.253 1.00 90.00 201 ALA A N 1
ATOM 1589 C CA . ALA A 1 201 ? 50.722 3.152 -83.727 1.00 90.00 201 ALA A CA 1
ATOM 1590 C C . ALA A 1 201 ? 51.518 2.184 -84.623 1.00 90.00 201 ALA A C 1
ATOM 1592 O O . ALA A 1 201 ? 52.033 2.579 -85.670 1.00 90.00 201 ALA A O 1
ATOM 1593 N N . LYS A 1 202 ? 51.583 0.891 -84.264 1.00 89.88 202 LYS A N 1
ATOM 1594 C CA . LYS A 1 202 ? 52.186 -0.143 -85.128 1.00 89.88 202 LYS A CA 1
ATOM 1595 C C . LYS A 1 202 ? 51.459 -0.248 -86.471 1.00 89.88 202 LYS A C 1
ATOM 1597 O O . LYS A 1 202 ? 52.114 -0.375 -87.507 1.00 89.88 202 LYS A O 1
ATOM 1602 N N . HIS A 1 203 ? 50.127 -0.198 -86.460 1.00 87.06 203 HIS A N 1
ATOM 1603 C CA . HIS A 1 203 ? 49.317 -0.203 -87.674 1.00 87.06 203 HIS A CA 1
ATOM 1604 C C . HIS A 1 203 ? 49.571 1.052 -88.523 1.00 87.06 203 HIS A C 1
ATOM 1606 O O . HIS A 1 203 ? 49.790 0.946 -89.725 1.00 87.06 203 HIS A O 1
ATOM 1612 N N . GLU A 1 204 ? 49.634 2.235 -87.914 1.00 85.19 204 GLU A N 1
ATOM 1613 C CA . GLU A 1 204 ? 49.897 3.492 -88.618 1.00 85.19 204 GLU A CA 1
ATOM 1614 C C . GLU A 1 204 ? 51.291 3.517 -89.265 1.00 85.19 204 GLU A C 1
ATOM 1616 O O . GLU A 1 204 ? 51.423 3.865 -90.438 1.00 85.19 204 GLU A O 1
ATOM 1621 N N . VAL A 1 205 ? 52.332 3.061 -88.558 1.00 78.75 205 VAL A N 1
ATOM 1622 C CA . VAL A 1 205 ? 53.684 2.897 -89.128 1.00 78.75 205 VAL A CA 1
ATOM 1623 C C . VAL A 1 205 ? 53.672 1.936 -90.322 1.00 78.75 205 VAL A C 1
ATOM 1625 O O . VAL A 1 205 ? 54.398 2.149 -91.296 1.00 78.75 205 VAL A O 1
ATOM 1628 N N . ARG A 1 206 ? 52.830 0.894 -90.286 1.00 78.56 206 ARG A N 1
ATOM 1629 C CA . ARG A 1 206 ? 52.634 -0.025 -91.416 1.00 78.56 206 ARG A CA 1
ATOM 1630 C C . ARG A 1 206 ? 51.945 0.666 -92.597 1.00 78.56 206 ARG A C 1
ATOM 1632 O O . ARG A 1 206 ? 52.368 0.455 -93.729 1.00 78.56 206 ARG A O 1
ATOM 1639 N N . MET A 1 207 ? 50.950 1.514 -92.340 1.00 71.81 207 MET A N 1
ATOM 1640 C CA . MET A 1 207 ? 50.220 2.266 -93.370 1.00 71.81 207 MET A CA 1
ATOM 1641 C C . MET A 1 207 ? 51.069 3.372 -94.015 1.00 71.81 207 MET A C 1
ATOM 1643 O O . MET A 1 207 ? 51.004 3.560 -95.227 1.00 71.81 207 MET A O 1
ATOM 1647 N N . ARG A 1 208 ? 51.941 4.049 -93.254 1.00 61.66 208 ARG A N 1
ATOM 1648 C CA . ARG A 1 208 ? 52.846 5.104 -93.763 1.00 61.66 208 ARG A CA 1
ATOM 1649 C C . ARG A 1 208 ? 53.933 4.605 -94.730 1.00 61.66 208 ARG A C 1
ATOM 1651 O O . ARG A 1 208 ? 54.625 5.422 -95.328 1.00 61.66 208 ARG A O 1
ATOM 1658 N N . LYS A 1 209 ? 54.088 3.288 -94.925 1.00 54.59 209 LYS A N 1
ATOM 1659 C CA . LYS A 1 209 ? 54.920 2.713 -96.003 1.00 54.59 209 LYS A CA 1
ATOM 1660 C C . LYS A 1 209 ? 54.225 2.683 -97.372 1.00 54.59 209 LYS A C 1
ATOM 1662 O O . LYS A 1 209 ? 54.849 2.257 -98.340 1.00 54.59 209 LYS A O 1
ATOM 1667 N N . SER A 1 210 ? 52.975 3.135 -97.469 1.00 44.00 210 SER A N 1
ATOM 1668 C CA . SER A 1 210 ? 52.271 3.310 -98.740 1.00 44.00 210 SER A CA 1
ATOM 1669 C C . SER A 1 210 ? 52.325 4.785 -99.173 1.00 44.00 210 SER A C 1
ATOM 1671 O O . SER A 1 210 ? 51.921 5.649 -98.391 1.00 44.00 210 SER A O 1
ATOM 1673 N N . PRO A 1 211 ? 52.844 5.119 -100.370 1.00 44.66 211 PRO A N 1
ATOM 1674 C CA . PRO A 1 211 ? 52.990 6.501 -100.803 1.00 44.66 211 PRO A CA 1
ATOM 1675 C C . PRO A 1 211 ? 51.688 7.001 -101.434 1.00 44.66 211 PRO A C 1
ATOM 1677 O O . PRO A 1 211 ? 51.536 6.940 -102.649 1.00 44.66 211 PRO A O 1
ATOM 1680 N N . GLU A 1 212 ? 50.760 7.539 -100.638 1.00 40.12 212 GLU A N 1
ATOM 1681 C CA . GLU A 1 212 ? 49.621 8.285 -101.188 1.00 40.12 212 GLU A CA 1
ATOM 1682 C C . GLU A 1 212 ? 49.337 9.616 -100.467 1.00 40.12 212 GLU A C 1
ATOM 1684 O O . GLU A 1 212 ? 49.228 9.714 -99.248 1.00 40.12 212 GLU A O 1
ATOM 1689 N N . LYS A 1 213 ? 49.278 10.641 -101.326 1.00 49.53 213 LYS A N 1
ATOM 1690 C CA . LYS A 1 213 ? 48.876 12.055 -101.229 1.00 49.53 213 LYS A CA 1
ATOM 1691 C C . LYS A 1 213 ? 48.241 12.557 -99.913 1.00 49.53 213 LYS A C 1
ATOM 1693 O O . LYS A 1 213 ? 47.130 12.151 -99.578 1.00 49.53 213 LYS A O 1
ATOM 1698 N N . PRO A 1 214 ? 48.818 13.596 -99.274 1.00 45.72 214 PRO A N 1
ATOM 1699 C CA . PRO A 1 214 ? 48.100 14.426 -98.313 1.00 45.72 214 PRO A CA 1
ATOM 1700 C C . PRO A 1 214 ? 47.371 15.556 -99.057 1.00 45.72 214 PRO A C 1
ATOM 1702 O O . PRO A 1 214 ? 47.930 16.076 -100.014 1.00 45.72 214 PRO A O 1
ATOM 1705 N N . MET A 1 215 ? 46.153 15.928 -98.637 1.00 43.84 215 MET A N 1
ATOM 1706 C CA . MET A 1 215 ? 45.593 17.308 -98.689 1.00 43.84 215 MET A CA 1
ATOM 1707 C C . MET A 1 215 ? 44.071 17.408 -98.398 1.00 43.84 215 MET A C 1
ATOM 1709 O O . MET A 1 215 ? 43.513 18.488 -98.543 1.00 43.84 215 MET A O 1
ATOM 1713 N N . SER A 1 216 ? 43.386 16.355 -97.919 1.00 55.69 216 SER A N 1
ATOM 1714 C CA . SER A 1 216 ? 41.944 16.435 -97.563 1.00 55.69 216 SER A CA 1
ATOM 1715 C C . SER A 1 216 ? 41.609 16.237 -96.072 1.00 55.69 216 SER A C 1
ATOM 1717 O O . SER A 1 216 ? 40.486 16.513 -95.666 1.00 55.69 216 SER A O 1
ATOM 1719 N N . GLN A 1 217 ? 42.551 15.801 -95.228 1.00 54.16 217 GLN A N 1
ATOM 1720 C CA . GLN A 1 217 ? 42.252 15.412 -93.833 1.00 54.16 217 GLN A CA 1
ATOM 1721 C C . GLN A 1 217 ? 42.240 16.577 -92.824 1.00 54.16 217 GLN A C 1
ATOM 1723 O O . GLN A 1 217 ? 41.760 16.420 -91.706 1.00 54.16 217 GLN A O 1
ATOM 1728 N N . ALA A 1 218 ? 42.734 17.762 -93.200 1.00 56.03 218 ALA A N 1
ATOM 1729 C CA . ALA A 1 218 ? 42.806 18.902 -92.282 1.00 56.03 218 ALA A CA 1
ATOM 1730 C C . ALA A 1 218 ? 41.418 19.473 -91.922 1.00 56.03 218 ALA A C 1
ATOM 1732 O O . ALA A 1 218 ? 41.205 19.897 -90.789 1.00 56.03 218 ALA A O 1
ATOM 1733 N N . ALA A 1 219 ? 40.465 19.445 -92.860 1.00 61.03 219 ALA A N 1
ATOM 1734 C CA . ALA A 1 219 ? 39.115 19.963 -92.632 1.00 61.03 219 ALA A CA 1
ATOM 1735 C C . ALA A 1 219 ? 38.274 19.035 -91.738 1.00 61.03 219 ALA A C 1
ATOM 1737 O O . ALA A 1 219 ? 37.560 19.510 -90.857 1.00 61.03 219 ALA A O 1
ATOM 1738 N N . GLU A 1 220 ? 38.399 17.717 -91.917 1.00 62.97 220 GLU A N 1
ATOM 1739 C CA . GLU A 1 220 ? 37.719 16.728 -91.069 1.00 62.97 220 GLU A CA 1
ATOM 1740 C C . GLU A 1 220 ? 38.260 16.753 -89.638 1.00 62.97 220 GLU A C 1
ATOM 1742 O O . GLU A 1 220 ? 37.482 16.756 -88.686 1.00 62.97 220 GLU A O 1
ATOM 1747 N N . TRP A 1 221 ? 39.579 16.889 -89.467 1.00 69.25 221 TRP A N 1
ATOM 1748 C CA . TRP A 1 221 ? 40.182 16.974 -88.136 1.00 69.25 221 TRP A CA 1
ATOM 1749 C C . TRP A 1 221 ? 39.734 18.231 -87.376 1.00 69.25 221 TRP A C 1
ATOM 1751 O O . TRP A 1 221 ? 39.431 18.183 -86.185 1.00 69.25 221 TRP A O 1
ATOM 1761 N N . GLN A 1 222 ? 39.602 19.359 -88.079 1.00 73.44 222 GLN A N 1
ATOM 1762 C CA . GLN A 1 222 ? 39.123 20.605 -87.484 1.00 73.44 222 GLN A CA 1
ATOM 1763 C C . GLN A 1 222 ? 37.630 20.539 -87.102 1.00 73.44 222 GLN A C 1
ATOM 1765 O O . GLN A 1 222 ? 37.237 21.100 -86.075 1.00 73.44 222 GLN A O 1
ATOM 1770 N N . ALA A 1 223 ? 36.809 19.816 -87.873 1.00 71.44 223 ALA A N 1
ATOM 1771 C CA . ALA A 1 223 ? 35.406 19.562 -87.544 1.00 71.44 223 ALA A CA 1
ATOM 1772 C C . ALA A 1 223 ? 35.255 18.640 -86.318 1.00 71.44 223 ALA A C 1
ATOM 1774 O O . ALA A 1 223 ? 34.431 18.913 -85.441 1.00 71.44 223 ALA A O 1
ATOM 1775 N N . GLU A 1 224 ? 36.089 17.603 -86.211 1.00 73.31 224 GLU A N 1
ATOM 1776 C CA . GLU A 1 224 ? 36.104 16.680 -85.070 1.00 73.31 224 GLU A CA 1
ATOM 1777 C C . GLU A 1 224 ? 36.509 17.406 -83.772 1.00 73.31 224 GLU A C 1
ATOM 1779 O O . GLU A 1 224 ? 35.818 17.305 -82.753 1.00 73.31 224 GLU A O 1
ATOM 1784 N N . CYS A 1 225 ? 37.554 18.246 -83.819 1.00 72.25 225 CYS A N 1
ATOM 1785 C CA . CYS A 1 225 ? 37.962 19.072 -82.678 1.00 72.25 225 CYS A CA 1
ATOM 1786 C C . CYS A 1 225 ? 36.849 20.026 -82.213 1.00 72.25 225 CYS A C 1
ATOM 1788 O O . CYS A 1 225 ? 36.634 20.187 -81.009 1.00 72.25 225 CYS A O 1
ATOM 1790 N N . GLN A 1 226 ? 36.098 20.634 -83.139 1.00 77.25 226 GLN A N 1
ATOM 1791 C CA . GLN A 1 226 ? 34.952 21.474 -82.773 1.00 77.25 226 GLN A CA 1
ATOM 1792 C C . GLN A 1 226 ? 33.806 20.674 -82.143 1.00 77.25 226 GLN A C 1
ATOM 1794 O O . GLN A 1 226 ? 33.104 21.198 -81.274 1.00 77.25 226 GLN A O 1
ATOM 1799 N N . ARG A 1 227 ? 33.603 19.416 -82.547 1.00 79.06 227 ARG A N 1
ATOM 1800 C CA . ARG A 1 227 ? 32.567 18.547 -81.975 1.00 79.06 227 ARG A CA 1
ATOM 1801 C C . ARG A 1 227 ? 32.880 18.184 -80.525 1.00 79.06 227 ARG A C 1
ATOM 1803 O O . ARG A 1 227 ? 31.998 18.279 -79.673 1.00 79.06 227 ARG A O 1
ATOM 1810 N N . LEU A 1 228 ? 34.139 17.849 -80.239 1.00 76.06 228 LEU A N 1
ATOM 1811 C CA . LEU A 1 228 ? 34.603 17.514 -78.889 1.00 76.06 228 LEU A CA 1
ATOM 1812 C C . LEU A 1 228 ? 34.541 18.717 -77.939 1.00 76.06 228 LEU A C 1
ATOM 1814 O O . LEU A 1 228 ? 34.051 18.581 -76.820 1.00 76.06 228 LEU A O 1
ATOM 1818 N N . LEU A 1 229 ? 34.922 19.912 -78.402 1.00 77.50 229 LEU A N 1
ATOM 1819 C CA . LEU A 1 229 ? 34.798 21.139 -77.604 1.00 77.50 229 LEU A CA 1
ATOM 1820 C C . LEU A 1 229 ? 33.336 21.470 -77.260 1.00 77.50 229 LEU A C 1
ATOM 1822 O O . LEU A 1 229 ? 33.045 21.886 -76.140 1.00 77.50 229 LEU A O 1
ATOM 1826 N N . LYS A 1 230 ? 32.395 21.242 -78.187 1.00 75.56 230 LYS A N 1
ATOM 1827 C CA . LYS A 1 230 ? 30.957 21.426 -77.918 1.00 75.56 230 LYS A CA 1
ATOM 1828 C C . LYS A 1 230 ? 30.414 20.409 -76.913 1.00 75.56 230 LYS A C 1
ATOM 1830 O O . LYS A 1 230 ? 29.622 20.784 -76.053 1.00 75.56 230 LYS A O 1
ATOM 1835 N N . ALA A 1 231 ? 30.849 19.152 -76.990 1.00 68.31 231 ALA A N 1
ATOM 1836 C CA . ALA A 1 231 ? 30.457 18.122 -76.028 1.00 68.31 231 ALA A CA 1
ATOM 1837 C C . ALA A 1 231 ? 30.997 18.421 -74.616 1.00 68.31 231 ALA A C 1
ATOM 1839 O O . ALA A 1 231 ? 30.269 18.288 -73.635 1.00 68.31 231 ALA A O 1
ATOM 1840 N N . GLN A 1 232 ? 32.239 18.907 -74.513 1.00 70.88 232 GLN A N 1
ATOM 1841 C CA . GLN A 1 232 ? 32.832 19.319 -73.239 1.00 70.88 232 GLN A CA 1
ATOM 1842 C C . GLN A 1 232 ? 32.094 20.516 -72.617 1.00 70.88 232 GLN A C 1
ATOM 1844 O O . GLN A 1 232 ? 31.832 20.516 -71.415 1.00 70.88 232 GLN A O 1
ATOM 1849 N N . ALA A 1 233 ? 31.693 21.499 -73.430 1.00 68.06 233 ALA A N 1
ATOM 1850 C CA . ALA A 1 233 ? 30.887 22.630 -72.969 1.00 68.06 233 ALA A CA 1
ATOM 1851 C C . ALA A 1 233 ? 29.483 22.205 -72.488 1.00 68.06 233 ALA A C 1
ATOM 1853 O O . ALA A 1 233 ? 28.977 22.754 -71.509 1.00 68.06 233 ALA A O 1
ATOM 1854 N N . ALA A 1 234 ? 28.866 21.200 -73.124 1.00 63.66 234 ALA A N 1
ATOM 1855 C CA . ALA A 1 234 ? 27.571 20.664 -72.699 1.00 63.66 234 ALA A CA 1
ATOM 1856 C C . ALA A 1 234 ? 27.651 19.988 -71.317 1.00 63.66 234 ALA A C 1
ATOM 1858 O O . ALA A 1 234 ? 26.837 20.298 -70.446 1.00 63.66 234 ALA A O 1
ATOM 1859 N N . MET A 1 235 ? 28.682 19.165 -71.077 1.00 59.75 235 MET A N 1
ATOM 1860 C CA . MET A 1 235 ? 28.888 18.515 -69.772 1.00 59.75 235 MET A CA 1
ATOM 1861 C C . MET A 1 235 ? 29.177 19.515 -68.643 1.00 59.75 235 MET A C 1
ATOM 1863 O O . MET A 1 235 ? 28.708 19.333 -67.522 1.00 59.75 235 MET A O 1
ATOM 1867 N N . GLN A 1 236 ? 29.899 20.605 -68.926 1.00 61.59 236 GLN A N 1
ATOM 1868 C CA . GLN A 1 236 ? 30.107 21.675 -67.942 1.00 61.59 236 GLN A CA 1
ATOM 1869 C C . GLN A 1 236 ? 28.794 22.399 -67.598 1.00 61.59 236 GLN A C 1
ATOM 1871 O O . GLN A 1 236 ? 28.562 22.721 -66.434 1.00 61.59 236 GLN A O 1
ATOM 1876 N N . SER A 1 237 ? 27.883 22.574 -68.564 1.00 62.81 237 SER A N 1
ATOM 1877 C CA . SER A 1 237 ? 26.587 23.220 -68.302 1.00 62.81 237 SER A CA 1
ATOM 1878 C C . SER A 1 237 ? 25.623 22.361 -67.462 1.00 62.81 237 SER A C 1
ATOM 1880 O O . SER A 1 237 ? 24.847 22.895 -66.665 1.00 62.81 237 SER A O 1
ATOM 1882 N N . GLU A 1 238 ? 25.693 21.029 -67.577 1.00 55.00 238 GLU A N 1
ATOM 1883 C CA . GLU A 1 238 ? 24.934 20.108 -66.717 1.00 55.00 238 GLU A CA 1
ATOM 1884 C C . GLU A 1 238 ? 25.466 20.113 -65.274 1.00 55.00 238 GLU A C 1
ATOM 1886 O O . GLU A 1 238 ? 24.689 20.109 -64.316 1.00 55.00 238 GLU A O 1
ATOM 1891 N N . HIS A 1 239 ? 26.783 20.243 -65.092 1.00 53.72 239 HIS A N 1
ATOM 1892 C CA . HIS A 1 239 ? 27.369 20.347 -63.755 1.00 53.72 239 HIS A CA 1
ATOM 1893 C C . HIS A 1 239 ? 26.976 21.660 -63.042 1.00 53.72 239 HIS A C 1
ATOM 1895 O O . HIS A 1 239 ? 26.689 21.656 -61.839 1.00 53.72 239 HIS A O 1
ATOM 1901 N N . ASP A 1 240 ? 26.886 22.771 -63.778 1.00 54.44 240 ASP A N 1
ATOM 1902 C CA . ASP A 1 240 ? 26.487 24.077 -63.236 1.00 54.44 240 ASP A CA 1
ATOM 1903 C C . ASP A 1 240 ? 24.992 24.154 -62.874 1.00 54.44 240 ASP A C 1
ATOM 1905 O O . ASP A 1 240 ? 24.606 24.863 -61.938 1.00 54.44 240 ASP A O 1
ATOM 1909 N N . THR A 1 241 ? 24.125 23.415 -63.575 1.00 59.56 241 THR A N 1
ATOM 1910 C CA . THR A 1 241 ? 22.688 23.341 -63.242 1.00 59.56 241 THR A CA 1
ATOM 1911 C C . THR A 1 241 ? 22.425 22.490 -61.997 1.00 59.56 241 THR A C 1
ATOM 1913 O O . THR A 1 241 ? 21.588 22.868 -61.174 1.00 59.56 241 THR A O 1
ATOM 1916 N N . SER A 1 242 ? 23.206 21.427 -61.774 1.00 58.47 242 SER A N 1
ATOM 1917 C CA . SER A 1 242 ? 23.151 20.623 -60.542 1.00 58.47 242 SER A CA 1
ATOM 1918 C C . SER A 1 242 ? 23.580 21.418 -59.298 1.00 58.47 242 SER A C 1
ATOM 1920 O O . SER A 1 242 ? 22.936 21.348 -58.248 1.00 58.47 242 SER A O 1
ATOM 1922 N N . LEU A 1 243 ? 24.626 22.246 -59.414 1.00 58.47 243 LEU A N 1
ATOM 1923 C CA . LEU A 1 243 ? 25.092 23.101 -58.313 1.00 58.47 243 LEU A CA 1
ATOM 1924 C C . LEU A 1 243 ? 24.071 24.189 -57.938 1.00 58.47 243 LEU A C 1
ATOM 1926 O O . LEU A 1 243 ? 23.911 24.505 -56.757 1.00 58.47 243 LEU A O 1
ATOM 1930 N N . LYS A 1 244 ? 23.322 24.721 -58.914 1.00 66.25 244 LYS A N 1
ATOM 1931 C CA . LYS A 1 244 ? 22.219 25.663 -58.651 1.00 66.25 244 LYS A CA 1
ATOM 1932 C C . LYS A 1 244 ? 21.060 25.007 -57.895 1.00 66.25 244 LYS A C 1
ATOM 1934 O O . LYS A 1 244 ? 20.529 25.624 -56.974 1.00 66.25 244 LYS A O 1
ATOM 1939 N N . GLY A 1 245 ? 20.722 23.755 -58.214 1.00 63.12 245 GLY A N 1
ATOM 1940 C CA . GLY A 1 245 ? 19.697 22.994 -57.489 1.00 63.12 245 GLY A CA 1
ATOM 1941 C C . GLY A 1 245 ? 20.053 22.763 -56.016 1.00 63.12 245 GLY A C 1
ATOM 1942 O O . GLY A 1 245 ? 19.215 22.962 -55.136 1.00 63.12 245 GLY A O 1
ATOM 1943 N N . ALA A 1 246 ? 21.316 22.434 -55.724 1.00 60.38 246 ALA A N 1
ATOM 1944 C CA . ALA A 1 246 ? 21.783 22.249 -54.348 1.00 60.38 246 ALA A CA 1
ATOM 1945 C C . ALA A 1 246 ? 21.748 23.559 -53.534 1.00 60.38 246 ALA A C 1
ATOM 1947 O O . ALA A 1 246 ? 21.377 23.559 -52.358 1.00 60.38 246 ALA A O 1
ATOM 1948 N N . ALA A 1 247 ? 22.079 24.690 -54.167 1.00 68.50 247 ALA A N 1
ATOM 1949 C CA . ALA A 1 247 ? 22.031 26.006 -53.534 1.00 68.50 247 ALA A CA 1
ATOM 1950 C C . ALA A 1 247 ? 20.593 26.471 -53.225 1.00 68.50 247 ALA A C 1
ATOM 1952 O O . ALA A 1 247 ? 20.351 27.041 -52.157 1.00 68.50 247 ALA A O 1
ATOM 1953 N N . GLU A 1 248 ? 19.627 26.208 -54.113 1.00 70.88 248 G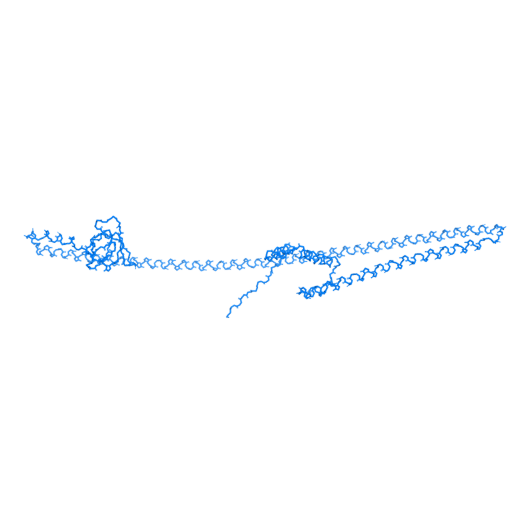LU A N 1
ATOM 1954 C CA . GLU A 1 248 ? 18.215 26.511 -53.842 1.00 70.88 248 GLU A CA 1
ATOM 1955 C C . GLU A 1 248 ? 17.630 25.632 -52.732 1.00 70.88 248 GLU A C 1
ATOM 1957 O O . GLU A 1 248 ? 16.919 26.147 -51.864 1.00 70.88 248 GLU A O 1
ATOM 1962 N N . LEU A 1 249 ? 17.985 24.343 -52.690 1.00 68.06 249 LEU A N 1
ATOM 1963 C CA . LEU A 1 249 ? 17.551 23.439 -51.623 1.00 68.06 249 LEU A CA 1
ATOM 1964 C C . LEU A 1 249 ? 18.069 23.908 -50.251 1.00 68.06 249 LEU A C 1
ATOM 1966 O O . LEU A 1 249 ? 17.294 24.036 -49.301 1.00 68.06 249 LEU A O 1
ATOM 1970 N N . ALA A 1 250 ? 19.354 24.271 -50.164 1.00 70.00 250 ALA A N 1
ATOM 1971 C CA . ALA A 1 250 ? 19.957 24.808 -48.942 1.00 70.00 250 ALA A CA 1
ATOM 1972 C C . ALA A 1 250 ? 19.310 26.136 -48.501 1.00 70.00 250 ALA A C 1
ATOM 1974 O O . ALA A 1 250 ? 19.126 26.390 -47.305 1.00 70.00 250 ALA A O 1
ATOM 1975 N N . ARG A 1 251 ? 18.915 26.990 -49.457 1.00 79.88 251 ARG A N 1
ATOM 1976 C CA . ARG A 1 251 ? 18.194 28.236 -49.168 1.00 79.88 251 ARG A CA 1
ATOM 1977 C C . ARG A 1 251 ? 16.797 27.964 -48.593 1.00 79.88 251 ARG A C 1
ATOM 1979 O O . ARG A 1 251 ? 16.432 28.589 -47.592 1.00 79.88 251 ARG A O 1
ATOM 1986 N N . LEU A 1 252 ? 16.044 27.034 -49.183 1.00 72.12 252 LEU A N 1
ATOM 1987 C CA . LEU A 1 252 ? 14.718 26.611 -48.709 1.00 72.12 252 LEU A CA 1
ATOM 1988 C C . LEU A 1 252 ? 14.779 25.999 -47.301 1.00 72.12 252 LEU A C 1
ATOM 1990 O O . LEU A 1 252 ? 13.965 26.345 -46.439 1.00 72.12 252 LEU A O 1
ATOM 1994 N N . GLU A 1 253 ? 15.780 25.163 -47.014 1.00 72.75 253 GLU A N 1
ATOM 1995 C CA . GLU A 1 253 ? 16.006 24.627 -45.666 1.00 72.75 253 GLU A CA 1
ATOM 1996 C C . GLU A 1 253 ? 16.294 25.737 -44.644 1.00 72.75 253 GLU A C 1
ATOM 1998 O O . GLU A 1 253 ? 15.734 25.741 -43.540 1.00 72.75 253 GLU A O 1
ATOM 2003 N N . ALA A 1 254 ? 17.118 26.724 -45.011 1.00 74.75 254 ALA A N 1
ATOM 2004 C CA . ALA A 1 254 ? 17.449 27.852 -44.144 1.00 74.75 254 ALA A CA 1
ATOM 2005 C C . ALA A 1 254 ? 16.245 28.777 -43.878 1.00 74.75 254 ALA A C 1
ATOM 2007 O O . ALA A 1 254 ? 16.081 29.286 -42.764 1.00 74.75 254 ALA A O 1
ATOM 2008 N N . GLU A 1 255 ? 15.387 29.018 -44.873 1.00 78.00 255 GLU A N 1
ATOM 2009 C CA . GLU A 1 255 ? 14.130 29.763 -44.704 1.00 78.00 255 GLU A CA 1
ATOM 2010 C C . GLU A 1 255 ? 13.140 29.006 -43.804 1.00 78.00 255 GLU A C 1
ATOM 2012 O O . GLU A 1 255 ? 12.605 29.586 -42.853 1.00 78.00 255 GLU A O 1
ATOM 2017 N N . THR A 1 256 ? 12.995 27.693 -44.002 1.00 73.06 256 THR A N 1
ATOM 2018 C CA . THR A 1 256 ? 12.121 26.835 -43.184 1.00 73.06 256 THR A CA 1
ATOM 2019 C C . THR A 1 256 ? 12.587 26.785 -41.725 1.00 73.06 256 THR A C 1
ATOM 2021 O O . THR A 1 256 ? 11.789 26.968 -40.803 1.00 73.06 256 THR A O 1
ATOM 2024 N N . CYS A 1 257 ? 13.897 26.646 -41.487 1.00 71.94 257 CYS A N 1
ATOM 2025 C CA . CYS A 1 257 ? 14.477 26.684 -40.142 1.00 71.94 257 CYS A CA 1
ATOM 2026 C C . CYS A 1 257 ? 14.280 28.042 -39.445 1.00 71.94 257 CYS A C 1
ATOM 2028 O O . CYS A 1 257 ? 14.057 28.086 -38.231 1.00 71.94 257 CYS A O 1
ATOM 2030 N N . ARG A 1 258 ? 14.351 29.159 -40.186 1.00 77.25 258 ARG A N 1
ATOM 2031 C CA . ARG A 1 258 ? 14.093 30.506 -39.643 1.00 77.25 258 ARG A CA 1
ATOM 2032 C C . ARG A 1 258 ? 12.634 30.678 -39.231 1.00 77.25 258 ARG A C 1
ATOM 2034 O O . ARG A 1 258 ? 12.388 31.164 -38.126 1.00 77.25 258 ARG A O 1
ATOM 2041 N N . SER A 1 259 ? 11.701 30.227 -40.067 1.00 76.88 259 SER A N 1
ATOM 2042 C CA . SER A 1 259 ? 10.267 30.241 -39.761 1.00 76.88 259 SER A CA 1
ATOM 2043 C C . SER A 1 259 ? 9.955 29.406 -38.510 1.00 76.88 259 SER A C 1
ATOM 2045 O O . SER A 1 259 ? 9.360 29.908 -37.555 1.00 76.88 259 SER A O 1
ATOM 2047 N N . LEU A 1 260 ? 10.494 28.182 -38.426 1.00 70.12 260 LEU A N 1
ATOM 2048 C CA . LEU A 1 260 ? 10.282 27.295 -37.277 1.00 70.12 260 LEU A CA 1
ATOM 2049 C C . LEU A 1 260 ? 10.820 27.881 -35.962 1.00 70.12 260 LEU A C 1
ATOM 2051 O O . LEU A 1 260 ? 10.175 27.785 -34.920 1.00 70.12 260 LEU A O 1
ATOM 2055 N N . ARG A 1 261 ? 11.998 28.521 -35.992 1.00 73.12 261 ARG A N 1
ATOM 2056 C CA . ARG A 1 261 ? 12.563 29.197 -34.811 1.00 73.12 261 ARG A CA 1
ATOM 2057 C C . ARG A 1 261 ? 11.708 30.378 -34.359 1.00 73.12 261 ARG A C 1
ATOM 2059 O O . ARG A 1 261 ? 11.585 30.591 -33.154 1.00 73.12 261 ARG A O 1
ATOM 2066 N N . ALA A 1 262 ? 11.142 31.149 -35.288 1.00 74.31 262 ALA A N 1
ATOM 2067 C CA . ALA A 1 262 ? 10.254 32.259 -34.948 1.00 74.31 262 ALA A CA 1
ATOM 2068 C C . ALA A 1 262 ? 8.979 31.757 -34.249 1.00 74.31 262 ALA A C 1
ATOM 2070 O O . ALA A 1 262 ? 8.571 32.321 -33.234 1.00 74.31 262 ALA A O 1
ATOM 2071 N N . GLU A 1 263 ? 8.413 30.647 -34.722 1.00 70.56 263 GLU A N 1
ATOM 2072 C CA . GLU A 1 263 ? 7.219 30.039 -34.127 1.00 70.56 263 GLU A CA 1
ATOM 2073 C C . GLU A 1 263 ? 7.497 29.376 -32.772 1.00 70.56 263 GLU A C 1
ATOM 2075 O O . GLU A 1 263 ? 6.735 29.571 -31.826 1.00 70.56 263 GLU A O 1
ATOM 2080 N N . LEU A 1 264 ? 8.623 28.669 -32.620 1.00 67.75 264 LEU A N 1
ATOM 2081 C CA . LEU A 1 264 ? 9.027 28.085 -31.333 1.00 67.75 264 LEU A CA 1
ATOM 2082 C C . LEU A 1 264 ? 9.291 29.152 -30.258 1.00 67.75 264 LEU A C 1
ATOM 2084 O O . LEU A 1 264 ? 9.004 28.920 -29.082 1.00 67.75 264 LEU A O 1
ATOM 2088 N N . ARG A 1 265 ? 9.779 30.340 -30.651 1.00 73.88 265 ARG A N 1
ATOM 2089 C CA . ARG A 1 265 ? 9.895 31.498 -29.745 1.00 73.88 265 ARG A CA 1
ATOM 2090 C C . ARG A 1 265 ? 8.531 32.004 -29.285 1.00 73.88 265 ARG A C 1
ATOM 2092 O O . ARG A 1 265 ? 8.382 32.328 -28.113 1.00 73.88 265 ARG A O 1
ATOM 2099 N N . GLN A 1 266 ? 7.543 32.046 -30.178 1.00 77.25 266 GLN A N 1
ATOM 2100 C CA . GLN A 1 266 ? 6.179 32.462 -29.832 1.00 77.25 266 GLN A CA 1
ATOM 2101 C C . GLN A 1 266 ? 5.446 31.416 -28.977 1.00 77.25 266 GLN A C 1
ATOM 2103 O O . GLN A 1 266 ? 4.644 31.782 -28.123 1.00 77.25 266 GLN A O 1
ATOM 2108 N N . ALA A 1 267 ? 5.750 30.127 -29.152 1.00 69.75 267 ALA A N 1
ATOM 2109 C CA . ALA A 1 267 ? 5.127 29.023 -28.419 1.00 69.75 267 ALA A CA 1
ATOM 2110 C C . ALA A 1 267 ? 5.666 28.810 -26.985 1.00 69.75 267 ALA A C 1
ATOM 2112 O O . ALA A 1 267 ? 5.281 27.839 -26.340 1.00 69.75 267 ALA A O 1
ATOM 2113 N N . ALA A 1 268 ? 6.528 29.701 -26.476 1.00 62.06 268 ALA A N 1
ATOM 2114 C CA . ALA A 1 268 ? 7.080 29.670 -25.115 1.00 62.06 268 ALA A CA 1
ATOM 2115 C C . ALA A 1 268 ? 7.889 28.403 -24.753 1.00 62.06 268 ALA A C 1
ATOM 2117 O O . ALA A 1 268 ? 7.942 28.010 -23.588 1.00 62.06 268 ALA A O 1
ATOM 2118 N N . PHE A 1 269 ? 8.596 27.805 -25.722 1.00 62.16 269 PHE A N 1
ATOM 2119 C CA . PHE A 1 269 ? 9.556 26.713 -25.479 1.00 62.16 269 PHE A CA 1
ATOM 2120 C C . PHE A 1 269 ? 11.010 27.160 -25.732 1.00 62.16 269 PHE A C 1
ATOM 2122 O O . PHE A 1 269 ? 11.663 26.656 -26.651 1.00 62.16 269 PHE A O 1
ATOM 2129 N N . PRO A 1 270 ? 11.563 28.099 -24.937 1.00 64.38 270 PRO A N 1
ATOM 2130 C CA . PRO A 1 270 ? 12.891 28.663 -25.189 1.00 64.38 270 PRO A CA 1
ATOM 2131 C C . PRO A 1 270 ? 14.016 27.620 -25.093 1.00 64.38 270 PRO A C 1
ATOM 2133 O O . PRO A 1 270 ? 15.002 27.722 -25.819 1.00 64.38 270 PRO A O 1
ATOM 2136 N N . GLY A 1 271 ? 13.847 26.583 -24.263 1.00 68.31 271 GLY A N 1
ATOM 2137 C CA . GLY A 1 271 ? 14.846 25.525 -24.083 1.00 68.31 271 GLY A CA 1
ATOM 2138 C C . GLY A 1 271 ? 15.045 24.632 -25.311 1.00 68.31 271 GLY A C 1
ATOM 2139 O O . GLY A 1 271 ? 16.155 24.174 -25.552 1.00 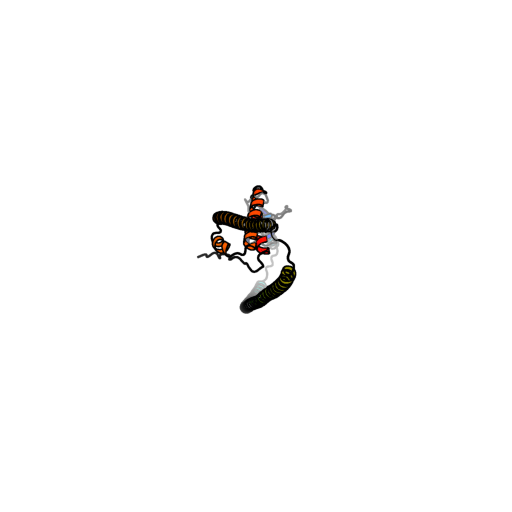68.31 271 GLY A O 1
ATOM 2140 N N . LEU A 1 272 ? 14.011 24.427 -26.138 1.00 65.62 272 LEU A N 1
ATOM 2141 C CA . LEU A 1 272 ? 14.100 23.523 -27.295 1.00 65.62 272 LEU A CA 1
ATOM 2142 C C . LEU A 1 272 ? 14.870 24.136 -28.478 1.00 65.62 272 LEU A C 1
ATOM 2144 O O . LEU A 1 272 ? 15.392 23.421 -29.330 1.00 65.62 272 LEU A O 1
ATOM 2148 N N . ILE A 1 273 ? 14.959 25.468 -28.527 1.00 70.06 273 ILE A N 1
ATOM 2149 C CA . ILE A 1 273 ? 15.593 26.213 -29.626 1.00 70.06 273 ILE A CA 1
ATOM 2150 C C . ILE A 1 273 ? 17.100 25.934 -29.689 1.00 70.06 273 ILE A C 1
ATOM 2152 O O . ILE A 1 273 ? 17.673 25.921 -30.779 1.00 70.06 273 ILE A O 1
ATOM 2156 N N . VAL A 1 274 ? 17.725 25.680 -28.535 1.00 74.25 274 VAL A N 1
ATOM 2157 C CA . VAL A 1 274 ? 19.170 25.430 -28.414 1.00 74.25 274 VAL A CA 1
ATOM 2158 C C . VAL A 1 274 ? 19.562 24.077 -29.018 1.00 74.25 274 VAL A C 1
ATOM 2160 O O . VAL A 1 274 ? 20.638 23.956 -29.593 1.00 74.25 274 VAL A O 1
ATOM 2163 N N . TYR A 1 275 ? 18.667 23.086 -28.970 1.00 71.56 275 TYR A N 1
ATOM 2164 C CA . TYR A 1 275 ? 18.938 21.714 -29.420 1.00 71.56 275 TYR A CA 1
ATOM 2165 C C . TYR A 1 275 ? 18.496 21.435 -30.862 1.00 71.56 275 TYR A C 1
ATOM 2167 O O . TYR A 1 275 ? 18.877 20.428 -31.448 1.00 71.56 275 TYR A O 1
ATOM 2175 N N . LEU A 1 276 ? 17.723 22.328 -31.484 1.00 72.25 276 LEU A N 1
ATOM 2176 C CA . LEU A 1 276 ? 17.249 22.149 -32.861 1.00 72.25 276 LEU A CA 1
ATOM 2177 C C . LEU A 1 276 ? 18.369 21.905 -33.909 1.00 72.25 276 LEU A C 1
ATOM 2179 O O . LEU A 1 276 ? 18.146 21.105 -34.818 1.00 72.25 276 LEU A O 1
ATOM 2183 N N . PRO A 1 277 ? 19.555 22.553 -33.830 1.00 73.25 277 PRO A N 1
ATOM 2184 C CA . PRO A 1 277 ? 20.640 22.333 -34.791 1.00 73.25 277 PRO A CA 1
ATOM 2185 C C . PRO A 1 277 ? 21.328 20.971 -34.649 1.00 73.25 277 PRO A C 1
ATOM 2187 O O . PRO A 1 277 ? 21.876 20.476 -35.629 1.00 73.25 277 PRO A O 1
ATOM 2190 N N . THR A 1 278 ? 21.310 20.375 -33.452 1.00 74.12 278 THR A N 1
ATOM 2191 C CA . THR A 1 278 ? 22.001 19.107 -33.165 1.00 74.12 278 THR A CA 1
ATOM 2192 C C . THR A 1 278 ? 21.154 17.882 -33.503 1.00 74.12 278 THR A C 1
ATOM 2194 O O . THR A 1 278 ? 21.654 16.761 -33.471 1.00 74.12 278 THR A O 1
ATOM 2197 N N . LEU A 1 279 ? 19.880 18.073 -33.861 1.00 74.00 279 LEU A N 1
ATOM 2198 C CA . LEU A 1 279 ? 19.004 16.981 -34.265 1.00 74.00 279 LEU A CA 1
ATOM 2199 C C . LEU A 1 279 ? 19.337 16.483 -35.683 1.00 74.00 279 LEU A C 1
ATOM 2201 O O . LEU A 1 279 ? 19.593 17.302 -36.575 1.00 74.00 279 LEU A O 1
ATOM 2205 N N . PRO A 1 280 ? 19.267 15.166 -35.942 1.00 69.62 280 PRO A N 1
ATOM 2206 C CA . PRO A 1 280 ? 19.363 14.620 -37.295 1.00 69.62 280 PRO A CA 1
ATOM 2207 C C . PRO A 1 280 ? 18.191 15.098 -38.177 1.00 69.62 280 PRO A C 1
ATOM 2209 O O . PRO A 1 280 ? 17.128 15.463 -37.665 1.00 69.62 280 PRO A O 1
ATOM 2212 N N . CYS A 1 281 ? 18.376 15.126 -39.505 1.00 64.38 281 CYS A N 1
ATOM 2213 C CA . CYS A 1 281 ? 17.424 15.746 -40.445 1.00 64.38 281 CYS A CA 1
ATOM 2214 C C . CYS A 1 281 ? 15.998 15.174 -40.330 1.00 64.38 281 CYS A C 1
ATOM 2216 O O . CYS A 1 281 ? 15.031 15.934 -40.295 1.00 64.38 281 CYS A O 1
ATOM 2218 N N . TRP A 1 282 ? 15.865 13.857 -40.152 1.00 70.25 282 TRP A N 1
ATOM 2219 C CA . TRP A 1 282 ? 14.574 13.182 -40.008 1.00 70.25 282 TRP A CA 1
ATOM 2220 C C . TRP A 1 282 ? 13.828 13.609 -38.734 1.00 70.25 282 TRP A C 1
ATOM 2222 O O . TRP A 1 282 ? 12.614 13.792 -38.758 1.00 70.25 282 TRP A O 1
ATOM 2232 N N . ALA A 1 283 ? 14.539 13.858 -37.629 1.00 68.50 283 ALA A N 1
ATOM 2233 C CA . ALA A 1 283 ? 13.930 14.303 -36.375 1.00 68.50 283 ALA A CA 1
ATOM 2234 C C . ALA A 1 283 ? 13.422 15.751 -36.474 1.00 68.50 283 ALA A C 1
ATOM 2236 O O . ALA A 1 283 ? 12.376 16.086 -35.913 1.00 68.50 283 ALA A O 1
ATOM 2237 N N . ARG A 1 284 ? 14.119 16.603 -37.241 1.00 74.00 284 ARG A N 1
ATOM 2238 C CA . ARG A 1 284 ? 13.643 17.958 -37.563 1.00 74.00 284 ARG A CA 1
ATOM 2239 C C . ARG A 1 284 ? 12.387 17.908 -38.433 1.00 74.00 284 ARG A C 1
ATOM 2241 O O . ARG A 1 284 ? 11.436 18.623 -38.136 1.00 74.00 284 ARG A O 1
ATOM 2248 N N . LEU A 1 285 ? 12.355 17.037 -39.443 1.00 68.38 285 LEU A N 1
ATOM 2249 C CA . LEU A 1 285 ? 11.188 16.847 -40.313 1.00 68.38 285 LEU A CA 1
ATOM 2250 C C . LEU A 1 285 ? 9.964 16.339 -39.538 1.00 68.38 285 LEU A C 1
ATOM 2252 O O . LEU A 1 285 ? 8.886 16.902 -39.687 1.00 68.38 285 LEU A O 1
ATOM 2256 N N . MET A 1 286 ? 10.137 15.386 -38.621 1.00 71.62 286 MET A N 1
ATOM 2257 C CA . MET A 1 286 ? 9.049 14.889 -37.762 1.00 71.62 286 MET A CA 1
ATOM 2258 C C . MET A 1 286 ? 8.490 15.969 -36.819 1.00 71.62 286 MET A C 1
ATOM 2260 O O . MET A 1 286 ? 7.284 16.029 -36.569 1.00 71.62 286 MET A O 1
ATOM 2264 N N . LEU A 1 287 ? 9.350 16.851 -36.296 1.00 71.94 287 LEU A N 1
ATOM 2265 C CA . LEU A 1 287 ? 8.922 18.007 -35.501 1.00 71.94 2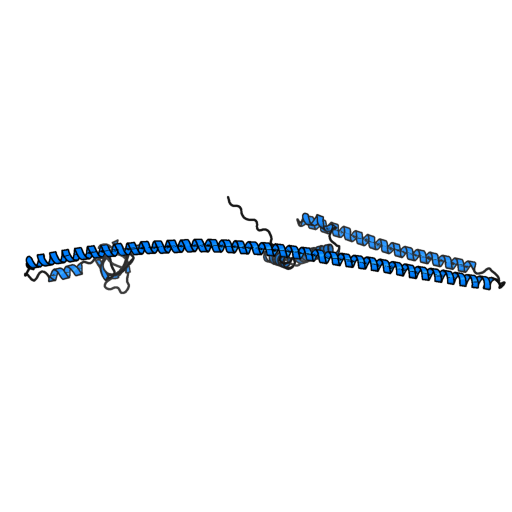87 LEU A CA 1
ATOM 2266 C C . LEU A 1 287 ? 8.128 19.008 -36.347 1.00 71.94 287 LEU A C 1
ATOM 2268 O O . LEU A 1 287 ? 7.102 19.512 -35.889 1.00 71.94 287 LEU A O 1
ATOM 2272 N N . ILE A 1 288 ? 8.570 19.263 -37.581 1.00 70.69 288 ILE A N 1
ATOM 2273 C CA . ILE A 1 288 ? 7.869 20.126 -38.540 1.00 70.69 288 ILE A CA 1
ATOM 2274 C C . ILE A 1 288 ? 6.495 19.534 -38.874 1.00 70.69 288 ILE A C 1
ATOM 2276 O O . ILE A 1 288 ? 5.489 20.234 -38.774 1.00 70.69 288 ILE A O 1
ATOM 2280 N N . GLU A 1 289 ? 6.429 18.244 -39.191 1.00 72.88 289 GLU A N 1
ATOM 2281 C CA . GLU A 1 289 ? 5.193 17.550 -39.556 1.00 72.88 289 GLU A CA 1
ATOM 2282 C C . GLU A 1 289 ? 4.192 17.511 -38.389 1.00 72.88 289 GLU A C 1
ATOM 2284 O O . GLU A 1 289 ? 3.005 17.789 -38.565 1.00 72.88 289 GLU A O 1
ATOM 2289 N N . SER A 1 290 ? 4.671 17.292 -37.161 1.00 70.44 290 SER A N 1
ATOM 2290 C CA . SER A 1 290 ? 3.845 17.337 -35.946 1.00 70.44 290 SER A CA 1
ATOM 2291 C C . SER A 1 290 ? 3.310 18.747 -35.651 1.00 70.44 290 SER A C 1
ATOM 2293 O O . SER A 1 290 ? 2.146 18.917 -35.272 1.00 70.44 290 SER A O 1
ATOM 2295 N N . CYS A 1 291 ? 4.124 19.785 -35.870 1.00 69.00 291 CYS A N 1
ATOM 2296 C CA . CYS A 1 291 ? 3.701 21.181 -35.733 1.00 69.00 291 CYS A CA 1
ATOM 2297 C C . CYS A 1 291 ? 2.682 21.587 -36.810 1.00 69.00 291 CYS A C 1
ATOM 2299 O O . CYS A 1 291 ? 1.676 22.227 -36.491 1.00 69.00 291 CYS A O 1
ATOM 2301 N N . LEU A 1 292 ? 2.891 21.173 -38.063 1.00 65.69 292 LEU A N 1
ATOM 2302 C CA . LEU A 1 292 ? 1.961 21.411 -39.169 1.00 65.69 292 LEU A CA 1
ATOM 2303 C C . LEU A 1 292 ? 0.638 20.667 -38.960 1.00 65.69 292 LEU A C 1
ATOM 2305 O O . LEU A 1 292 ? -0.423 21.273 -39.092 1.00 65.69 292 LEU A O 1
ATOM 2309 N N . SER A 1 293 ? 0.684 19.405 -38.531 1.00 68.94 293 SER A N 1
ATOM 2310 C CA . SER A 1 293 ? -0.500 18.600 -38.206 1.00 68.94 293 SER A CA 1
ATOM 2311 C C . SER A 1 293 ? -1.346 19.237 -37.095 1.00 68.94 293 SER A C 1
ATOM 2313 O O . SER A 1 293 ? -2.573 19.326 -37.209 1.00 68.94 293 SER A O 1
ATOM 2315 N N . LYS A 1 294 ? -0.708 19.790 -36.052 1.00 66.12 294 LYS A N 1
ATOM 2316 C CA . LYS A 1 294 ? -1.403 20.560 -35.004 1.00 66.12 294 LYS A CA 1
ATOM 2317 C C . LYS A 1 294 ? -2.054 21.830 -35.538 1.00 66.12 294 LYS A C 1
ATOM 2319 O O . LYS A 1 294 ? -3.162 22.154 -35.120 1.00 66.12 294 LYS A O 1
ATOM 2324 N N . ARG A 1 295 ? -1.393 22.548 -36.448 1.00 63.28 295 ARG A N 1
ATOM 2325 C CA . ARG A 1 295 ? -1.941 23.761 -37.074 1.00 63.28 295 ARG A CA 1
ATOM 2326 C C . ARG A 1 295 ? -3.132 23.454 -37.968 1.00 63.28 295 ARG A C 1
ATOM 2328 O O . ARG A 1 295 ? -4.153 24.119 -37.853 1.00 63.28 295 ARG A O 1
ATOM 2335 N N . ILE A 1 296 ? -3.019 22.420 -38.795 1.00 60.47 296 ILE A N 1
ATOM 2336 C CA . ILE A 1 296 ? -4.106 21.927 -39.641 1.00 60.47 296 ILE A CA 1
ATOM 2337 C C . ILE A 1 296 ? -5.285 21.496 -38.759 1.00 60.47 296 ILE A C 1
ATOM 2339 O O . ILE A 1 296 ? -6.411 21.916 -38.997 1.00 60.47 296 ILE A O 1
ATOM 2343 N N . SER A 1 297 ? -5.029 20.783 -37.660 1.00 65.25 297 SER A N 1
ATOM 2344 C CA . SER A 1 297 ? -6.073 20.399 -36.698 1.00 65.25 297 SER A CA 1
ATOM 2345 C C . SER A 1 297 ? -6.709 21.604 -35.990 1.00 65.25 297 SER A C 1
ATOM 2347 O O . SER A 1 297 ? -7.917 21.621 -35.772 1.00 65.25 297 SER A O 1
ATOM 2349 N N . ALA A 1 298 ? -5.927 22.635 -35.657 1.00 63.28 298 ALA A N 1
ATOM 2350 C CA . ALA A 1 298 ? -6.424 23.858 -35.025 1.00 63.28 298 ALA A CA 1
ATOM 2351 C C . ALA A 1 298 ? -7.211 24.768 -35.987 1.00 63.28 298 ALA A C 1
ATOM 2353 O O . ALA A 1 298 ? -8.067 25.527 -35.536 1.00 63.28 298 ALA A O 1
ATOM 2354 N N . LEU A 1 299 ? -6.926 24.697 -37.290 1.00 58.00 299 LEU A N 1
ATOM 2355 C CA . LEU A 1 299 ? -7.647 25.422 -38.339 1.00 58.00 299 LEU A CA 1
ATOM 2356 C C . LEU A 1 299 ? -8.915 24.682 -38.793 1.00 58.00 299 LEU A C 1
ATOM 2358 O O . LEU A 1 299 ? -9.897 25.332 -39.139 1.00 58.00 299 LEU A O 1
ATOM 2362 N N . LEU A 1 300 ? -8.915 23.345 -38.761 1.00 57.53 300 LEU A N 1
ATOM 2363 C CA . LEU A 1 300 ? -10.042 22.516 -39.204 1.00 57.53 300 LEU A CA 1
ATOM 2364 C C . LEU A 1 300 ? -11.083 22.229 -38.111 1.00 57.53 300 LEU A C 1
ATOM 2366 O O . LEU A 1 300 ? -12.194 21.812 -38.434 1.00 57.53 300 LEU A O 1
ATOM 2370 N N . LEU A 1 301 ? -10.776 22.465 -36.831 1.00 49.09 301 LEU A N 1
ATOM 2371 C CA . LEU A 1 301 ? -11.729 22.270 -35.734 1.00 49.09 301 LEU A CA 1
ATOM 2372 C C . LEU A 1 301 ? -12.139 23.615 -35.113 1.00 49.09 301 LEU A C 1
ATOM 2374 O O . LEU A 1 301 ? -11.336 24.244 -34.416 1.00 49.09 301 LEU A O 1
ATOM 2378 N N . PRO A 1 302 ? -13.395 24.070 -35.294 1.00 46.16 302 PRO A N 1
ATOM 2379 C CA . PRO A 1 302 ? -13.866 25.281 -34.643 1.00 46.16 302 PRO A CA 1
ATOM 2380 C C . PRO A 1 302 ? -13.865 25.082 -33.124 1.00 46.16 302 PRO A C 1
ATOM 2382 O O . PRO A 1 302 ? -14.380 24.088 -32.610 1.00 46.16 302 PRO A O 1
ATOM 2385 N N . ARG A 1 303 ? -13.266 26.051 -32.418 1.00 52.75 303 ARG A N 1
ATOM 2386 C CA . ARG A 1 303 ? -13.114 26.152 -30.955 1.00 52.75 303 ARG A CA 1
ATOM 2387 C C . ARG A 1 303 ? -14.327 25.614 -30.174 1.00 52.75 303 ARG A C 1
ATOM 2389 O O . ARG A 1 303 ? -15.185 26.382 -29.741 1.00 52.75 303 ARG A O 1
ATOM 2396 N N . ARG A 1 304 ? -14.345 24.317 -29.861 1.00 44.75 304 ARG A N 1
ATOM 2397 C CA . ARG A 1 304 ? -15.125 23.787 -28.738 1.00 44.75 304 ARG A CA 1
ATOM 2398 C C . ARG A 1 304 ? -14.249 23.845 -27.495 1.00 44.75 304 ARG A C 1
ATOM 2400 O O . ARG A 1 304 ? -13.323 23.060 -27.318 1.00 44.75 304 ARG A O 1
ATOM 2407 N N . LYS A 1 305 ? -14.534 24.831 -26.642 1.00 52.19 305 LYS A N 1
ATOM 2408 C CA . LYS A 1 305 ? -13.961 24.961 -25.299 1.00 52.19 305 LYS A CA 1
ATOM 2409 C C . LYS A 1 305 ? -14.366 23.734 -24.478 1.00 52.19 305 LYS A C 1
ATOM 2411 O O . LYS A 1 305 ? -15.460 23.685 -23.933 1.00 52.19 305 LYS A O 1
ATOM 2416 N N . GLY A 1 306 ? -13.484 22.747 -24.397 1.00 48.69 306 GLY A N 1
ATOM 2417 C CA . GLY A 1 306 ? -13.660 21.580 -23.545 1.00 48.69 306 GLY A CA 1
ATOM 2418 C C . GLY A 1 306 ? -12.304 20.989 -23.194 1.00 48.69 306 GLY A C 1
ATOM 2419 O O . GLY A 1 306 ? -11.544 20.610 -24.080 1.00 48.69 306 GLY A O 1
ATOM 2420 N N . LYS A 1 307 ? -12.009 20.898 -21.894 1.00 50.56 307 LYS A N 1
ATOM 2421 C CA . LYS A 1 307 ? -10.751 20.407 -21.290 1.00 50.56 307 LYS A CA 1
ATOM 2422 C C . LYS A 1 307 ? -10.362 18.965 -21.690 1.00 50.56 307 LYS A C 1
ATOM 2424 O O . LYS A 1 307 ? -9.311 18.481 -21.288 1.00 50.56 307 LYS A O 1
ATOM 2429 N N . ALA A 1 308 ? -11.184 18.289 -22.492 1.00 50.69 308 ALA A N 1
ATOM 2430 C CA . ALA A 1 308 ? -10.979 16.919 -22.945 1.00 50.69 308 ALA A CA 1
ATOM 2431 C C . ALA A 1 308 ? -9.882 16.785 -24.019 1.00 50.69 308 ALA A C 1
ATOM 2433 O O . ALA A 1 308 ? -9.166 15.787 -24.033 1.00 50.69 308 ALA A O 1
ATOM 2434 N N . SER A 1 309 ? -9.682 17.794 -24.880 1.00 51.31 309 SER A N 1
ATOM 2435 C CA . SER A 1 309 ? -8.707 17.676 -25.980 1.00 51.31 309 SER A CA 1
ATOM 2436 C C . SER A 1 309 ? -7.251 17.716 -25.501 1.00 51.31 309 SER A C 1
ATOM 2438 O O . SER A 1 309 ? -6.387 17.090 -26.109 1.00 51.31 309 SER A O 1
ATOM 2440 N N . THR A 1 310 ? -6.968 18.418 -24.402 1.00 55.91 310 THR A N 1
ATOM 2441 C CA . THR A 1 310 ? -5.624 18.493 -23.809 1.00 55.91 310 THR A CA 1
ATOM 2442 C C . THR A 1 310 ? -5.255 17.206 -23.071 1.00 55.91 310 THR A C 1
ATOM 2444 O O . THR A 1 310 ? -4.101 16.790 -23.114 1.00 55.91 310 THR A O 1
ATOM 2447 N N . MET A 1 311 ? -6.237 16.543 -22.451 1.00 51.69 311 MET A N 1
ATOM 2448 C CA . MET A 1 311 ? -6.053 15.258 -21.764 1.00 51.69 311 MET A CA 1
ATOM 2449 C C . MET A 1 311 ? -5.771 14.120 -22.748 1.00 51.69 311 MET A C 1
ATOM 2451 O O . MET A 1 311 ? -4.857 13.338 -22.512 1.00 51.69 311 MET A O 1
ATOM 2455 N N . LEU A 1 312 ? -6.479 14.065 -23.884 1.00 55.91 312 LEU A N 1
ATOM 2456 C CA . LEU A 1 312 ? -6.223 13.042 -24.906 1.00 55.91 312 LEU A CA 1
ATOM 2457 C C . LEU A 1 312 ? -4.818 13.189 -25.515 1.00 55.91 312 LEU A C 1
ATOM 2459 O O . LEU A 1 312 ? -4.143 12.202 -25.789 1.00 55.91 312 LEU A O 1
ATOM 2463 N N . PHE A 1 313 ? -4.351 14.431 -25.675 1.00 58.25 313 PHE A N 1
ATOM 2464 C CA . PHE A 1 313 ? -3.020 14.718 -26.202 1.00 58.25 313 PHE A CA 1
ATOM 2465 C C . PHE A 1 313 ? -1.903 14.375 -25.203 1.00 58.25 313 PHE A C 1
ATOM 2467 O O . PHE A 1 313 ? -0.899 13.784 -25.594 1.00 58.25 313 PHE A O 1
ATOM 2474 N N . LEU A 1 314 ? -2.089 14.682 -23.913 1.00 59.47 314 LEU A N 1
ATOM 2475 C CA . LEU A 1 314 ? -1.162 14.279 -22.846 1.00 59.47 314 LEU A CA 1
ATOM 2476 C C . LEU A 1 314 ? -1.128 12.758 -22.663 1.00 59.47 314 LEU A C 1
ATOM 2478 O O . LEU A 1 314 ? -0.058 12.200 -22.448 1.00 59.47 314 LEU A O 1
ATOM 2482 N N . TRP A 1 315 ? -2.267 12.084 -22.824 1.00 59.22 315 TRP A N 1
ATOM 2483 C CA . TRP A 1 315 ? -2.355 10.628 -22.759 1.00 59.22 315 TRP A CA 1
ATOM 2484 C C . TRP A 1 315 ? -1.669 9.949 -23.952 1.00 59.22 315 TRP A C 1
ATOM 2486 O O . TRP A 1 315 ? -0.904 9.009 -23.759 1.00 59.22 315 TRP A O 1
ATOM 2496 N N . MET A 1 316 ? -1.823 10.469 -25.176 1.00 66.06 316 MET A N 1
ATOM 2497 C CA . MET A 1 316 ? -1.072 9.951 -26.328 1.00 66.06 316 MET A CA 1
ATOM 2498 C C . MET A 1 316 ? 0.433 10.242 -26.245 1.00 66.06 316 MET A C 1
ATOM 2500 O O . MET A 1 316 ? 1.230 9.419 -26.693 1.00 66.06 316 MET A O 1
ATOM 2504 N N . LEU A 1 317 ? 0.846 11.376 -25.663 1.00 58.34 317 LEU A N 1
ATOM 2505 C CA . LEU A 1 317 ? 2.265 11.632 -25.391 1.00 58.34 317 LEU A CA 1
ATOM 2506 C C . LEU A 1 317 ? 2.821 10.679 -24.325 1.00 58.34 317 LEU A C 1
ATOM 2508 O O . LEU A 1 317 ? 3.934 10.189 -24.486 1.00 58.34 317 LEU A O 1
ATOM 2512 N N . ALA A 1 318 ? 2.041 10.382 -23.282 1.00 55.16 318 ALA A N 1
ATOM 2513 C CA . ALA A 1 318 ? 2.404 9.445 -22.220 1.00 55.16 318 ALA A CA 1
ATOM 2514 C C . ALA A 1 318 ? 2.407 7.974 -22.672 1.00 55.16 318 ALA A C 1
ATOM 2516 O O . ALA A 1 318 ? 3.089 7.158 -22.072 1.00 55.16 318 ALA A O 1
ATOM 2517 N N . LEU A 1 319 ? 1.674 7.623 -23.732 1.00 59.19 319 LEU A N 1
ATOM 2518 C CA . LEU A 1 319 ? 1.744 6.292 -24.346 1.00 59.19 319 LEU A CA 1
ATOM 2519 C C . LEU A 1 319 ? 2.919 6.150 -25.319 1.00 59.19 319 LEU A C 1
ATOM 2521 O O . LEU A 1 319 ? 3.381 5.039 -25.566 1.00 59.19 319 LEU A O 1
ATOM 2525 N N . LYS A 1 320 ? 3.402 7.262 -25.889 1.00 57.41 320 LYS A N 1
ATOM 2526 C CA . LYS A 1 320 ? 4.506 7.261 -26.860 1.00 57.41 320 LYS A CA 1
ATOM 2527 C C . LYS A 1 320 ? 5.878 7.471 -26.214 1.00 57.41 320 LYS A C 1
ATOM 2529 O O . LYS A 1 320 ? 6.886 7.081 -26.793 1.00 57.41 320 LYS A O 1
ATOM 2534 N N . MET A 1 321 ? 5.912 8.041 -25.011 1.00 51.84 321 MET A N 1
ATOM 2535 C CA . MET A 1 321 ? 7.070 8.038 -24.119 1.00 51.84 321 MET A CA 1
ATOM 2536 C C . MET A 1 321 ? 6.846 6.897 -23.126 1.00 51.84 321 MET A C 1
ATOM 2538 O O . MET A 1 321 ? 5.930 6.988 -22.323 1.00 51.84 321 MET A O 1
ATOM 2542 N N . GLY A 1 322 ? 7.598 5.799 -23.228 1.00 50.44 322 GLY A N 1
ATOM 2543 C CA . GLY A 1 322 ? 7.418 4.610 -22.381 1.00 50.44 322 GLY A CA 1
ATOM 2544 C C . GLY A 1 322 ? 7.394 4.897 -20.861 1.00 50.44 322 GLY A C 1
ATOM 2545 O O . GLY A 1 322 ? 7.675 6.016 -20.431 1.00 50.44 322 GLY A O 1
ATOM 2546 N N . PRO A 1 323 ? 7.085 3.889 -20.023 1.00 48.50 323 PRO A N 1
ATOM 2547 C CA . PRO A 1 323 ? 6.554 4.034 -18.656 1.00 48.50 323 PRO A CA 1
ATOM 2548 C C . PRO A 1 323 ? 7.505 4.610 -17.579 1.00 48.50 323 PRO A C 1
ATOM 2550 O O . PRO A 1 323 ? 7.300 4.378 -16.392 1.00 48.50 323 PRO A O 1
ATOM 2553 N N . THR A 1 324 ? 8.529 5.386 -17.932 1.00 49.91 324 THR A N 1
ATOM 2554 C CA . THR A 1 324 ? 9.530 5.921 -16.991 1.00 49.91 324 THR A CA 1
ATOM 2555 C C . THR A 1 324 ? 9.407 7.422 -16.693 1.00 49.91 324 THR A C 1
ATOM 2557 O O . THR A 1 324 ? 10.220 7.963 -15.948 1.00 49.91 324 THR A O 1
ATOM 2560 N N . GLY A 1 325 ? 8.381 8.116 -17.195 1.00 44.81 325 GLY A N 1
ATOM 2561 C CA . GLY A 1 325 ? 8.199 9.557 -16.973 1.00 44.81 325 GLY A CA 1
ATOM 2562 C C . GLY A 1 325 ? 7.134 9.914 -15.932 1.00 44.81 325 GLY A C 1
ATOM 2563 O O . GLY A 1 325 ? 6.027 10.290 -16.309 1.00 44.81 325 GLY A O 1
ATOM 2564 N N . VAL A 1 326 ? 7.452 9.855 -14.634 1.00 49.81 326 VAL A N 1
ATOM 2565 C CA . VAL A 1 326 ? 6.590 10.426 -13.576 1.00 49.81 326 VAL A CA 1
ATOM 2566 C C . VAL A 1 326 ? 6.907 11.924 -13.422 1.00 49.81 326 VAL A C 1
ATOM 2568 O O . VAL A 1 326 ? 8.061 12.261 -13.152 1.00 49.81 326 VAL A O 1
ATOM 2571 N N . PRO A 1 327 ? 5.939 12.848 -13.576 1.00 44.16 327 PRO A N 1
ATOM 2572 C CA . PRO A 1 327 ? 6.179 14.268 -13.336 1.00 44.16 327 PRO A CA 1
ATOM 2573 C C . PRO A 1 327 ? 6.249 14.567 -11.825 1.00 44.16 327 PRO A C 1
ATOM 2575 O O . PRO A 1 327 ? 5.532 13.938 -11.042 1.00 44.16 327 PRO A O 1
ATOM 2578 N N . PRO A 1 328 ? 7.068 15.541 -11.385 1.00 48.75 328 PRO A N 1
ATOM 2579 C CA . PRO A 1 328 ? 7.198 15.868 -9.972 1.00 48.75 328 PRO A CA 1
ATOM 2580 C C . PRO A 1 328 ? 5.943 16.605 -9.487 1.00 48.75 328 PRO A C 1
ATOM 2582 O O . PRO A 1 328 ? 5.679 17.743 -9.876 1.00 48.75 328 PRO A O 1
ATOM 2585 N N . PHE A 1 329 ? 5.171 15.961 -8.612 1.00 42.25 329 PHE A N 1
ATOM 2586 C CA . PHE A 1 329 ? 4.154 16.634 -7.811 1.00 42.25 329 PHE A CA 1
ATOM 2587 C C . PHE A 1 329 ? 4.849 17.501 -6.755 1.00 42.25 329 PHE A C 1
ATOM 2589 O O . PHE A 1 329 ? 5.564 17.006 -5.885 1.00 42.25 329 PHE A O 1
ATOM 2596 N N . SER A 1 330 ? 4.634 18.812 -6.833 1.00 45.78 330 SER A N 1
ATOM 2597 C CA . SER A 1 330 ? 5.056 19.775 -5.820 1.00 45.78 330 SER A CA 1
ATOM 2598 C C . SER A 1 330 ? 4.292 19.532 -4.515 1.00 45.78 330 SER A C 1
ATOM 2600 O O . SER A 1 330 ? 3.082 19.763 -4.446 1.00 45.78 330 SER A O 1
ATOM 2602 N N . ALA A 1 331 ? 5.001 19.085 -3.480 1.00 42.84 331 ALA A N 1
ATOM 2603 C CA . ALA A 1 331 ? 4.473 18.979 -2.130 1.00 42.84 331 ALA A CA 1
ATOM 2604 C C . ALA A 1 331 ? 4.239 20.375 -1.530 1.00 42.84 331 ALA A C 1
ATOM 2606 O O . ALA A 1 331 ? 5.113 21.242 -1.507 1.00 42.84 331 ALA A O 1
ATOM 2607 N N . ASN A 1 332 ? 3.017 20.560 -1.047 1.00 45.03 332 ASN A N 1
ATOM 2608 C CA . ASN A 1 332 ? 2.502 21.743 -0.385 1.00 45.03 332 ASN A CA 1
ATOM 2609 C C . ASN A 1 332 ? 3.163 21.877 1.002 1.00 45.03 332 ASN A C 1
ATOM 2611 O O . ASN A 1 332 ? 2.970 21.024 1.867 1.00 45.03 332 ASN A O 1
ATOM 2615 N N . ARG A 1 333 ? 3.961 22.929 1.220 1.00 48.62 333 ARG A N 1
ATOM 2616 C CA . ARG A 1 333 ? 4.583 23.239 2.517 1.00 48.62 333 ARG A CA 1
ATOM 2617 C C . ARG A 1 333 ? 3.618 24.122 3.313 1.00 48.62 333 ARG A C 1
ATOM 2619 O O . ARG A 1 333 ? 3.488 25.304 3.016 1.00 48.62 333 ARG A O 1
ATOM 2626 N N . ARG A 1 334 ? 2.950 23.553 4.320 1.00 50.41 334 ARG A N 1
ATOM 2627 C CA . ARG A 1 334 ? 2.346 24.325 5.417 1.00 50.41 334 ARG A CA 1
ATOM 2628 C C . ARG A 1 334 ? 3.360 24.442 6.556 1.00 50.41 334 ARG A C 1
ATOM 2630 O O . ARG A 1 334 ? 3.818 23.426 7.075 1.00 50.41 334 ARG A O 1
ATOM 2637 N N . ARG A 1 335 ? 3.676 25.677 6.931 1.00 60.62 335 ARG A N 1
ATOM 2638 C CA . ARG A 1 335 ? 3.902 26.114 8.310 1.00 60.62 335 ARG A CA 1
ATOM 2639 C C . ARG A 1 335 ? 3.128 27.404 8.495 1.00 60.62 335 ARG A C 1
ATOM 2641 O O . ARG A 1 335 ? 3.126 28.192 7.522 1.00 60.62 335 ARG A O 1
#

Organism: Polarella glacialis (NCBI:txid89957)